Protein AF-F9XQ62-F1 (afdb_monomer_lite)

Secondary structure (DSSP, 8-state):
-PPPPP-HHHHHHHHT--S-PPPPPPPTT-------S--SPPPHHHHHHHHHTTT--EEEE--STTPPBSSS--HHHHHHHGGGGG-TT--EEEEEEB---EETTEE-HHHHHHHHHHHH-TT-THHHHHHHTTGGGSHHHHHIIIIISHHHHHHHHHHHHGGGS-HHHHTSTT-EEEEEEEEETTTTEEEEEEEEEEE-TTS-EEEEEEPPPEETT-HHHHHHHHHTT---

Sequence (232 aa):
MGLEDEDVQATWACSGLTNPIPASVPSEDFVFTPEYGWKGKPSMLYTILSLFGNTITEMKFCGYQGAPCLYNTTLITEAILGPLKFFHHLKDLTLSFWLGTIFEQHKRDDEVMKYWRDSKSSSSTALVVISEHGWESSGWGKELKTKFAPGAIVKRIVEFIGPKLSKQAKSRKGGLRVRASFALGDHGDVFDVDVWIGTGSSGEDVCLRSTEPMENTDPERRREKLDDRRWF

Foldseek 3Di:
DDDDDDPVVLLVLQLPCPDQPQDPDDDPPDDDDDDDDRPSDQEPLSNCCNPQLAPDAEEADDDEVVFAALVDGDSVNSRHLLSQQRSLNHAEYEGEHEYQQADPNDRDLVVLVVLLVLVPDPPRCVVVVCVVPPCCVPPVVVVCVCCRPQVNVQVSCQVSNVVSHHLNQQADDQAHWYKYWYQTDPVRWIWIKIFHWHADPVRGIDTPDMDGTDTCPDPVNVVVCVVVVVDD

Organism: Zymoseptoria tritici (strain CBS 115943 / IPO323) (NCBI:txid336722)

pLDDT: mean 82.52, std 14.87, range [38.25, 98.62]

Structure (mmCIF, N/CA/C/O backbone):
data_AF-F9XQ62-F1
#
_entry.id   AF-F9XQ62-F1
#
loop_
_atom_site.group_PDB
_atom_site.id
_atom_site.type_symbol
_atom_site.label_atom_id
_atom_site.label_alt_id
_atom_site.label_comp_id
_atom_site.label_asym_id
_atom_site.label_entity_id
_atom_site.label_seq_id
_atom_site.pdbx_PDB_ins_code
_atom_site.Cartn_x
_atom_site.Cartn_y
_atom_site.Cartn_z
_atom_site.occupancy
_atom_site.B_iso_or_equiv
_atom_site.auth_seq_id
_atom_site.auth_comp_id
_atom_site.auth_asym_id
_atom_site.auth_atom_id
_atom_site.pdbx_PDB_model_num
ATOM 1 N N . MET A 1 1 ? -7.229 -6.827 -21.124 1.00 38.25 1 MET A N 1
ATOM 2 C CA . MET A 1 1 ? -8.263 -7.627 -20.437 1.00 38.25 1 MET A CA 1
ATOM 3 C C . MET A 1 1 ? -9.321 -6.637 -19.980 1.00 38.25 1 MET A C 1
ATOM 5 O O . MET A 1 1 ? -8.968 -5.733 -19.232 1.00 38.25 1 MET A O 1
ATOM 9 N N . GLY A 1 2 ? -10.527 -6.681 -20.550 1.00 42.75 2 GLY A N 1
ATOM 10 C CA . GLY A 1 2 ? -11.615 -5.795 -20.125 1.00 42.75 2 GLY A CA 1
ATOM 11 C C . GLY A 1 2 ? -12.122 -6.268 -18.770 1.00 42.75 2 GLY A C 1
ATOM 12 O O . GLY A 1 2 ? -12.384 -7.458 -18.618 1.00 42.75 2 GLY A O 1
ATOM 13 N N . LEU A 1 3 ? -12.170 -5.375 -17.784 1.00 51.81 3 LEU A N 1
ATOM 14 C CA . LEU A 1 3 ? -12.919 -5.635 -16.557 1.00 51.81 3 LEU A CA 1
ATOM 15 C C . LEU A 1 3 ? -14.400 -5.748 -16.943 1.00 51.81 3 LEU A C 1
ATOM 17 O O . LEU A 1 3 ? -14.837 -5.048 -17.857 1.00 51.81 3 LEU A O 1
ATOM 21 N N . GLU A 1 4 ? -15.146 -6.639 -16.292 1.00 60.12 4 GLU A N 1
ATOM 22 C CA . GLU A 1 4 ? -16.608 -6.637 -16.409 1.00 60.12 4 GLU A CA 1
ATOM 23 C C . GLU A 1 4 ? -17.144 -5.262 -15.985 1.00 60.12 4 GLU A C 1
ATOM 25 O O . GLU A 1 4 ? -16.568 -4.616 -15.103 1.00 60.12 4 GLU A O 1
ATOM 30 N N . ASP A 1 5 ? -18.217 -4.802 -16.632 1.00 65.00 5 ASP A N 1
ATOM 31 C CA . ASP A 1 5 ? -18.819 -3.510 -16.310 1.00 65.00 5 ASP A CA 1
ATOM 32 C C . ASP A 1 5 ? -19.253 -3.485 -14.836 1.00 65.00 5 ASP A C 1
ATOM 34 O O . ASP A 1 5 ? -19.939 -4.387 -14.350 1.00 65.00 5 ASP A O 1
ATOM 38 N N . GLU A 1 6 ? -18.839 -2.447 -14.106 1.00 69.38 6 GLU A N 1
ATOM 39 C CA . GLU A 1 6 ? -19.202 -2.301 -12.697 1.00 69.38 6 GLU A CA 1
ATOM 40 C C . GLU A 1 6 ? -20.700 -1.999 -12.545 1.00 69.38 6 GLU A C 1
ATOM 42 O O . GLU A 1 6 ? -21.249 -1.142 -13.242 1.00 69.38 6 GLU A O 1
ATOM 47 N N . ASP A 1 7 ? -21.357 -2.617 -11.556 1.00 73.44 7 ASP A N 1
ATOM 48 C CA . ASP A 1 7 ? -22.687 -2.184 -11.115 1.00 73.44 7 ASP A CA 1
ATOM 49 C C . ASP A 1 7 ? -22.558 -0.874 -10.320 1.00 73.44 7 ASP A C 1
ATOM 51 O O . ASP A 1 7 ? -22.431 -0.833 -9.088 1.00 73.44 7 ASP A O 1
ATOM 55 N N . VAL A 1 8 ? -22.534 0.228 -11.070 1.00 73.12 8 VAL A N 1
ATOM 56 C CA . VAL A 1 8 ? -22.367 1.582 -10.540 1.00 73.12 8 VAL A CA 1
ATOM 57 C C . VAL A 1 8 ? -23.471 1.900 -9.527 1.00 73.12 8 VAL A C 1
ATOM 59 O O . VAL A 1 8 ? -23.177 2.434 -8.460 1.00 73.12 8 VAL A O 1
ATOM 62 N N . GLN A 1 9 ? -24.725 1.528 -9.802 1.00 71.38 9 GLN A N 1
ATOM 63 C CA . GLN A 1 9 ? -25.867 1.822 -8.926 1.00 71.38 9 GLN A CA 1
ATOM 64 C C . GLN A 1 9 ? -25.747 1.110 -7.572 1.00 71.38 9 GLN A C 1
ATOM 66 O O . GLN A 1 9 ? -25.869 1.753 -6.524 1.00 71.38 9 GLN A O 1
ATOM 71 N N . ALA A 1 10 ? -25.430 -0.189 -7.579 1.00 69.56 10 ALA A N 1
ATOM 72 C CA . ALA A 1 10 ? -25.174 -0.957 -6.359 1.00 69.56 10 ALA A CA 1
ATOM 73 C C . ALA A 1 10 ? -24.007 -0.376 -5.541 1.00 69.56 10 ALA A C 1
ATOM 75 O O . ALA A 1 10 ? -24.061 -0.312 -4.307 1.00 69.56 10 ALA A O 1
ATOM 76 N N . THR A 1 11 ? -22.975 0.107 -6.233 1.00 70.94 11 THR A N 1
ATOM 77 C CA . THR A 1 11 ? -21.792 0.719 -5.619 1.00 70.94 11 THR A CA 1
ATOM 78 C C . THR A 1 11 ? -22.113 2.026 -4.908 1.00 70.94 11 THR A C 1
ATOM 80 O O . THR A 1 11 ? -21.720 2.211 -3.751 1.00 70.94 11 THR A O 1
ATOM 83 N N . TRP A 1 12 ? -22.887 2.907 -5.543 1.00 70.62 12 TRP A N 1
ATOM 84 C CA . TRP A 1 12 ? -23.330 4.154 -4.919 1.00 70.62 12 TRP A CA 1
ATOM 85 C C . TRP A 1 12 ? -24.170 3.903 -3.666 1.00 70.62 12 TRP A C 1
ATOM 87 O O . TRP A 1 12 ? -23.908 4.531 -2.638 1.00 70.62 12 TRP A O 1
ATOM 97 N N . ALA A 1 13 ? -25.098 2.943 -3.710 1.00 68.12 13 ALA A N 1
ATOM 98 C CA . ALA A 1 13 ? -25.945 2.595 -2.567 1.00 68.12 13 ALA A CA 1
ATOM 99 C C . ALA A 1 13 ? -25.137 2.172 -1.322 1.00 68.12 13 ALA A C 1
ATOM 101 O O . ALA A 1 13 ? -25.533 2.467 -0.195 1.00 68.12 13 ALA A O 1
ATOM 102 N N . CYS A 1 14 ? -23.973 1.541 -1.513 1.00 66.06 14 CYS A N 1
ATOM 103 C CA . CYS A 1 14 ? -23.097 1.108 -0.420 1.00 66.06 14 CYS A CA 1
ATOM 104 C C . CYS A 1 14 ? -22.072 2.167 0.015 1.00 66.06 14 CYS A C 1
ATOM 106 O O . CYS A 1 14 ? -21.635 2.163 1.166 1.00 66.06 14 CYS A O 1
ATOM 108 N N . SER A 1 15 ? -21.686 3.083 -0.878 1.00 59.69 15 SER A N 1
ATOM 109 C CA . SER A 1 15 ? -20.647 4.095 -0.620 1.00 59.69 15 SER A CA 1
ATOM 110 C C . SER A 1 15 ? -21.004 5.103 0.487 1.00 59.69 15 SER A C 1
ATOM 112 O O . SER A 1 15 ? -20.113 5.693 1.099 1.00 59.69 15 SER A O 1
ATOM 114 N N . GLY A 1 16 ? -22.300 5.275 0.778 1.00 57.22 16 GLY A N 1
ATOM 115 C CA . GLY A 1 16 ? -22.820 6.169 1.818 1.00 57.22 16 GLY A CA 1
ATOM 116 C C . GLY A 1 16 ? -22.953 5.546 3.213 1.00 57.22 16 GLY A C 1
ATOM 117 O O . GLY A 1 16 ? -23.366 6.240 4.145 1.00 57.22 16 GLY A O 1
ATOM 118 N N . LEU A 1 17 ? -22.614 4.263 3.386 1.00 59.59 17 LEU A N 1
ATOM 119 C CA . LEU A 1 17 ? -22.694 3.567 4.673 1.00 59.59 17 LEU A CA 1
ATOM 120 C C . LEU A 1 17 ? -21.560 4.033 5.603 1.00 59.59 17 LEU A C 1
ATOM 122 O O . LEU A 1 17 ? -20.525 3.389 5.752 1.00 59.59 17 LEU A O 1
ATOM 126 N N . THR A 1 18 ? -21.751 5.206 6.205 1.00 52.59 18 THR A N 1
ATOM 127 C CA . THR A 1 18 ? -20.760 5.898 7.047 1.00 52.59 18 THR A CA 1
ATOM 128 C C . THR A 1 18 ? -20.808 5.491 8.513 1.00 52.59 18 THR A C 1
ATOM 130 O O . THR A 1 18 ? -19.850 5.741 9.232 1.00 52.59 18 THR A O 1
ATOM 133 N N . ASN A 1 19 ? -21.878 4.831 8.954 1.00 55.69 19 ASN A N 1
ATOM 134 C CA . ASN A 1 19 ? -21.965 4.241 10.283 1.00 55.69 19 ASN A CA 1
ATOM 135 C C . ASN A 1 19 ? -22.361 2.766 10.153 1.00 55.69 19 ASN A C 1
ATOM 137 O O . ASN A 1 19 ? -23.344 2.461 9.466 1.00 55.69 19 ASN A O 1
ATOM 141 N N . PRO A 1 20 ? -21.609 1.839 10.772 1.00 58.59 20 PRO A N 1
ATOM 142 C CA . PRO A 1 20 ? -22.011 0.448 10.823 1.00 58.59 20 PRO A CA 1
ATOM 143 C C . PRO A 1 20 ? -23.311 0.332 11.621 1.00 58.59 20 PRO A C 1
ATOM 145 O O . PRO A 1 20 ? -23.345 0.633 12.813 1.00 58.59 20 PRO A O 1
ATOM 148 N N . ILE A 1 21 ? -24.387 -0.098 10.965 1.00 59.19 21 ILE A N 1
ATOM 149 C CA . ILE A 1 21 ? -25.546 -0.651 11.656 1.00 59.19 21 ILE A CA 1
ATOM 150 C C . ILE A 1 21 ? -25.066 -2.014 12.164 1.00 59.19 21 ILE A C 1
ATOM 152 O O . ILE A 1 21 ? -24.603 -2.816 11.345 1.00 59.19 21 ILE A O 1
ATOM 156 N N . PRO A 1 22 ? -25.097 -2.277 13.482 1.00 58.69 22 PRO A N 1
ATOM 157 C CA . PRO A 1 22 ? -24.729 -3.581 14.011 1.00 58.69 22 PRO A CA 1
ATOM 158 C C . PRO A 1 22 ? -25.527 -4.654 13.279 1.00 58.69 22 PRO A C 1
ATOM 160 O O . PRO A 1 22 ? -26.747 -4.524 13.147 1.00 58.69 22 PRO A O 1
ATOM 163 N N . ALA A 1 23 ? -24.854 -5.692 12.782 1.00 60.75 23 ALA A N 1
ATOM 164 C CA . ALA A 1 23 ? -25.566 -6.838 12.242 1.00 60.75 23 ALA A CA 1
ATOM 165 C C . ALA A 1 23 ? -26.518 -7.354 13.331 1.00 60.75 23 ALA A C 1
ATOM 167 O O . ALA A 1 23 ? -26.086 -7.670 14.442 1.00 60.75 23 ALA A O 1
ATOM 168 N N . SER A 1 24 ? -27.820 -7.378 13.040 1.00 63.22 24 SER A N 1
ATOM 169 C CA . SER A 1 24 ? -28.804 -7.959 13.946 1.00 63.22 24 SER A CA 1
ATOM 170 C C . SER A 1 24 ? -28.440 -9.422 14.175 1.00 63.22 24 SER A C 1
ATOM 172 O O . SER A 1 24 ? -28.196 -10.148 13.208 1.00 63.22 24 SER A O 1
ATOM 174 N N . VAL A 1 25 ? -28.396 -9.848 15.439 1.00 64.44 25 VAL A N 1
ATOM 175 C CA . VAL A 1 25 ? -28.203 -11.260 15.784 1.00 64.44 25 VAL A CA 1
ATOM 176 C C . VAL A 1 25 ? -29.289 -12.064 15.056 1.00 64.44 25 VAL A C 1
ATOM 178 O O . VAL A 1 25 ? -30.463 -11.696 15.169 1.00 64.44 25 VAL A O 1
ATOM 181 N N . PRO A 1 26 ? -28.932 -13.094 14.268 1.00 69.25 26 PRO A N 1
ATOM 182 C CA . PRO A 1 26 ? -29.927 -13.924 13.604 1.00 69.25 26 PRO A CA 1
ATOM 183 C C . PRO A 1 26 ? -30.877 -14.526 14.644 1.00 69.25 26 PRO A C 1
ATOM 185 O O . PRO A 1 26 ? -30.436 -14.912 15.727 1.00 69.25 26 PRO A O 1
ATOM 188 N N . SER A 1 27 ? -32.171 -14.600 14.333 1.00 76.25 27 SER A N 1
ATOM 189 C CA . SER A 1 27 ? -33.136 -15.312 15.177 1.00 76.25 27 SER A CA 1
ATOM 190 C C . SER A 1 27 ? -32.744 -16.785 15.323 1.00 76.25 27 SER A C 1
ATOM 192 O O . SER A 1 27 ? -32.078 -17.329 14.441 1.00 76.25 27 SER A O 1
ATOM 194 N N . GLU A 1 28 ? -33.211 -17.454 16.381 1.00 80.38 28 GLU A N 1
ATOM 195 C CA . GLU A 1 28 ? -32.979 -18.897 16.582 1.00 80.38 28 GLU A CA 1
ATOM 196 C C . GLU A 1 28 ? -33.431 -19.745 15.372 1.00 80.38 28 GLU A C 1
ATOM 198 O O . GLU A 1 28 ? -32.807 -20.757 15.068 1.00 80.38 28 GLU A O 1
ATOM 203 N N . ASP A 1 29 ? -34.417 -19.263 14.604 1.00 86.69 29 ASP A N 1
ATOM 204 C CA . ASP A 1 29 ? -34.939 -19.905 13.387 1.00 86.69 29 ASP A CA 1
ATOM 205 C C . ASP A 1 29 ? -34.211 -19.507 12.080 1.00 86.69 29 ASP A C 1
ATOM 207 O O . ASP A 1 29 ? -34.769 -19.616 10.985 1.00 86.69 29 ASP A O 1
ATOM 211 N N . PHE A 1 30 ? -32.983 -18.979 12.148 1.00 84.50 30 PHE A N 1
ATOM 212 C CA . PHE A 1 30 ? -32.265 -18.534 10.949 1.00 84.50 30 PHE A CA 1
ATOM 213 C C . PHE A 1 30 ? -31.918 -19.701 10.009 1.00 84.50 30 PHE A C 1
ATOM 215 O O . PHE A 1 30 ? -31.106 -20.569 10.330 1.00 84.50 30 PHE A O 1
ATOM 222 N N . VAL A 1 31 ? -32.466 -19.663 8.791 1.00 87.00 31 VAL A N 1
ATOM 223 C CA . VAL A 1 31 ? -32.106 -20.580 7.702 1.00 87.00 31 VAL A CA 1
ATOM 224 C C . VAL A 1 31 ? -31.201 -19.854 6.710 1.00 87.00 31 VAL A C 1
ATOM 226 O O . VAL A 1 31 ? -31.635 -18.955 5.987 1.00 87.00 31 VAL A O 1
ATOM 229 N N . PHE A 1 32 ? -29.931 -20.259 6.651 1.00 84.62 32 PHE A N 1
ATOM 230 C CA . PHE A 1 32 ? -28.997 -19.733 5.659 1.00 84.62 32 PHE A CA 1
ATOM 231 C C . PHE A 1 32 ? -29.446 -20.117 4.244 1.00 84.62 32 PHE A C 1
ATOM 233 O O . PHE A 1 32 ? -29.560 -21.297 3.918 1.00 84.62 32 PHE A O 1
ATOM 240 N N . THR A 1 33 ? -29.648 -19.112 3.391 1.00 85.31 33 THR A N 1
ATOM 241 C CA . THR A 1 33 ? -29.896 -19.299 1.958 1.00 85.31 33 THR A CA 1
ATOM 242 C C . THR A 1 33 ? -28.739 -18.669 1.184 1.00 85.31 33 THR A C 1
ATOM 244 O O . THR A 1 33 ? -28.498 -17.472 1.357 1.00 85.31 33 THR A O 1
ATOM 247 N N . PRO A 1 34 ? -27.997 -19.431 0.357 1.00 81.38 34 PRO A N 1
ATOM 248 C CA . PRO A 1 34 ? -26.905 -18.865 -0.419 1.00 81.38 34 PRO A CA 1
ATOM 249 C C . PRO A 1 34 ? -27.455 -17.870 -1.440 1.00 81.38 34 PRO A C 1
ATOM 251 O O . PRO A 1 34 ? -28.387 -18.162 -2.188 1.00 81.38 34 PRO A O 1
ATOM 254 N N . GLU A 1 35 ? -26.842 -16.695 -1.491 1.00 77.06 35 GLU A N 1
ATOM 255 C CA . GLU A 1 35 ? -27.096 -15.708 -2.528 1.00 77.06 35 GLU A CA 1
ATOM 256 C C . GLU A 1 35 ? -25.843 -15.547 -3.384 1.00 77.06 35 GLU A C 1
ATOM 258 O O . GLU A 1 35 ? -24.749 -15.324 -2.867 1.00 77.06 35 GLU A O 1
ATOM 263 N N . TYR A 1 36 ? -26.013 -15.659 -4.699 1.00 76.69 36 TYR A N 1
ATOM 264 C CA . TYR A 1 36 ? -24.945 -15.450 -5.669 1.00 76.69 36 TYR A CA 1
ATOM 265 C C . TYR A 1 36 ? -25.057 -14.060 -6.300 1.00 76.69 36 TYR A C 1
ATOM 267 O O . TYR A 1 36 ? -26.161 -13.553 -6.532 1.00 76.69 36 TYR A O 1
ATOM 275 N N . GLY A 1 37 ? -23.900 -13.474 -6.609 1.00 70.69 37 GLY A N 1
ATOM 276 C CA . GLY A 1 37 ? -23.786 -12.111 -7.121 1.00 70.69 37 GLY A CA 1
ATOM 277 C C . GLY A 1 37 ? -23.887 -11.048 -6.025 1.00 70.69 37 GLY A C 1
ATOM 278 O O . GLY A 1 37 ? -24.393 -11.285 -4.928 1.00 70.69 37 GLY A O 1
ATOM 279 N N . TRP A 1 38 ? -23.387 -9.850 -6.323 1.00 72.06 38 TRP A N 1
ATOM 280 C CA . TRP A 1 38 ? -23.466 -8.712 -5.413 1.00 72.06 38 TRP A CA 1
ATOM 281 C C . TRP A 1 38 ? -24.663 -7.832 -5.773 1.00 72.06 38 TRP A C 1
ATOM 283 O O . TRP A 1 38 ? -24.707 -7.247 -6.846 1.00 72.06 38 TRP A O 1
ATOM 293 N N . LYS A 1 39 ? -25.647 -7.744 -4.874 1.00 73.50 39 LYS A N 1
ATOM 294 C CA . LYS A 1 39 ? -26.902 -6.996 -5.083 1.00 73.50 39 LYS A CA 1
ATOM 295 C C . LYS A 1 39 ? -26.934 -5.692 -4.279 1.00 73.50 39 LYS A C 1
ATOM 297 O O . LYS A 1 39 ? -27.918 -5.414 -3.599 1.00 73.50 39 LYS A O 1
ATOM 302 N N . GLY A 1 40 ? -25.820 -4.956 -4.257 1.00 70.31 40 GLY A N 1
ATOM 303 C CA . GLY A 1 40 ? -25.706 -3.711 -3.481 1.00 70.31 40 GLY A CA 1
ATOM 304 C C . GLY A 1 40 ? -25.848 -3.907 -1.969 1.00 70.31 40 GLY A C 1
ATOM 305 O O . GLY A 1 40 ? -26.363 -3.037 -1.272 1.00 70.31 40 GLY A O 1
ATOM 306 N N . LYS A 1 41 ? -25.426 -5.070 -1.456 1.00 75.12 41 LYS A N 1
ATOM 307 C CA . LYS A 1 41 ? -25.342 -5.336 -0.013 1.00 75.12 41 LYS A CA 1
ATOM 308 C C . LYS A 1 41 ? -24.026 -4.787 0.557 1.00 75.12 41 LYS A C 1
ATOM 310 O O . LYS A 1 41 ? -23.047 -4.710 -0.186 1.00 75.12 41 LYS A O 1
ATOM 315 N N . PRO A 1 42 ? -23.954 -4.455 1.859 1.00 76.81 42 PRO A N 1
ATOM 316 C CA . PRO A 1 42 ? -22.708 -4.003 2.470 1.00 76.81 42 PRO A CA 1
ATOM 317 C C . PRO A 1 42 ? -21.549 -4.975 2.212 1.00 76.81 42 PRO A C 1
ATOM 319 O O . PRO A 1 42 ? -21.746 -6.191 2.170 1.00 76.81 42 PRO A O 1
ATOM 322 N N . SER A 1 43 ? -20.339 -4.442 2.030 1.00 80.56 43 SER A N 1
ATOM 323 C CA . SER A 1 43 ? -19.152 -5.264 1.782 1.00 80.56 43 SER A CA 1
ATOM 324 C C . SER A 1 43 ? -18.815 -6.140 2.994 1.00 80.56 43 SER A C 1
ATOM 326 O O . SER A 1 43 ? -19.157 -5.815 4.132 1.00 80.56 43 SER A O 1
ATOM 328 N N . MET A 1 44 ? -18.067 -7.226 2.779 1.00 85.50 44 MET A N 1
ATOM 329 C CA . MET A 1 44 ? -17.555 -8.062 3.876 1.00 85.50 44 MET A CA 1
ATOM 330 C C . MET A 1 44 ? -16.836 -7.222 4.944 1.00 85.50 44 MET A C 1
ATOM 332 O O . MET A 1 44 ? -16.989 -7.462 6.141 1.00 85.50 44 MET A O 1
ATOM 336 N N . LEU A 1 45 ? -16.080 -6.205 4.519 1.00 88.12 45 LEU A N 1
ATOM 337 C CA . LEU A 1 45 ? -15.358 -5.332 5.434 1.00 88.12 45 LEU A CA 1
ATOM 338 C C . LEU A 1 45 ? -16.303 -4.512 6.327 1.00 88.12 45 LEU A C 1
ATOM 340 O O . LEU A 1 45 ? -15.994 -4.293 7.496 1.00 88.12 45 LEU A O 1
ATOM 344 N N . TYR A 1 46 ? -17.468 -4.109 5.813 1.00 85.81 46 TYR A N 1
ATOM 345 C CA . TYR A 1 46 ? -18.508 -3.464 6.614 1.00 85.81 46 TYR A CA 1
ATOM 346 C C . TYR A 1 46 ? -19.054 -4.403 7.697 1.00 85.81 46 TYR A C 1
ATOM 348 O O . TYR A 1 46 ? -19.193 -4.000 8.851 1.00 85.81 46 TYR A O 1
ATOM 356 N N . THR A 1 47 ? -19.304 -5.673 7.367 1.00 84.88 47 THR A N 1
ATOM 357 C CA . THR A 1 47 ? -19.738 -6.670 8.358 1.00 84.88 47 THR A CA 1
ATOM 358 C C . THR A 1 47 ? -18.674 -6.879 9.435 1.00 84.88 47 THR A C 1
ATOM 360 O 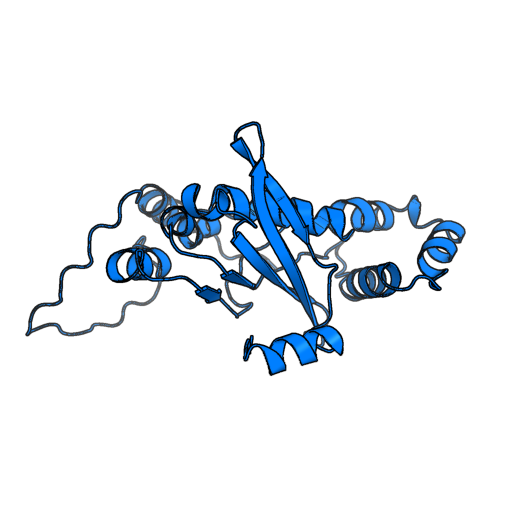O . THR A 1 47 ? -18.990 -6.818 10.624 1.00 84.88 47 THR A O 1
ATOM 363 N N . ILE A 1 48 ? -17.405 -7.040 9.041 1.00 89.00 48 ILE A N 1
ATOM 364 C CA . ILE A 1 48 ? -16.279 -7.160 9.980 1.00 89.00 48 ILE A CA 1
ATOM 365 C C . ILE A 1 48 ? -16.204 -5.930 10.891 1.00 89.00 48 ILE A C 1
ATOM 367 O O . ILE A 1 48 ? -16.044 -6.072 12.102 1.00 89.00 48 ILE A O 1
ATOM 371 N N . LEU A 1 49 ? -16.359 -4.728 10.331 1.00 87.94 49 LEU A N 1
ATOM 372 C CA . LEU A 1 49 ? -16.386 -3.487 11.099 1.00 87.94 49 LEU A CA 1
ATOM 373 C C . LEU A 1 49 ? -17.520 -3.495 12.132 1.00 87.94 49 LEU A C 1
ATOM 375 O O . LEU A 1 49 ? -17.280 -3.176 13.294 1.00 87.94 49 LEU A O 1
ATOM 379 N N . SER A 1 50 ? -18.731 -3.883 11.724 1.00 84.62 50 SER A N 1
ATOM 380 C CA . SER A 1 50 ? -19.916 -3.877 12.592 1.00 84.62 50 SER A CA 1
ATOM 381 C C . SER A 1 50 ? -19.802 -4.818 13.795 1.00 84.62 50 SER A C 1
ATOM 383 O O . SER A 1 50 ? -20.363 -4.529 14.848 1.00 84.62 50 SER A O 1
ATOM 385 N N . LEU A 1 51 ? -19.054 -5.916 13.654 1.00 86.06 51 LEU A N 1
ATOM 386 C CA . LEU A 1 51 ? -18.891 -6.931 14.695 1.00 86.06 51 LEU A C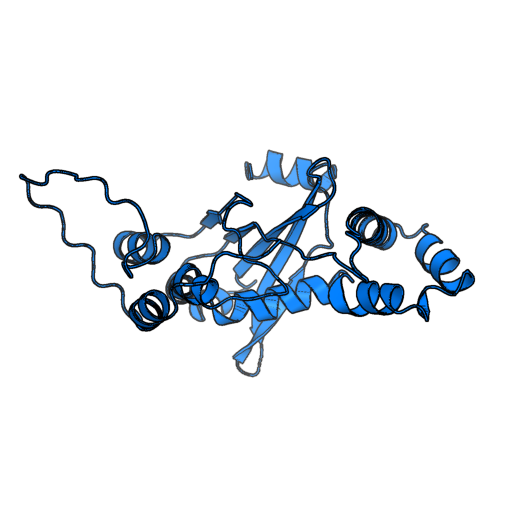A 1
ATOM 387 C C . LEU A 1 51 ? -17.618 -6.726 15.527 1.00 86.06 51 LEU A C 1
ATOM 389 O O . LEU A 1 51 ? -17.618 -6.962 16.732 1.00 86.06 51 LEU A O 1
ATOM 393 N N . PHE A 1 52 ? -16.526 -6.289 14.892 1.00 88.75 52 PHE A N 1
ATOM 394 C CA . PHE A 1 52 ? -15.177 -6.357 15.465 1.00 88.75 52 PHE A CA 1
ATOM 395 C C . PHE A 1 52 ? -14.364 -5.063 15.323 1.00 88.75 52 PHE A C 1
ATOM 397 O O . PHE A 1 52 ? -13.200 -5.029 15.736 1.00 88.75 52 PHE A O 1
ATOM 404 N N . GLY A 1 53 ? -14.946 -3.990 14.777 1.00 86.25 53 GLY A N 1
ATOM 405 C CA . GLY A 1 53 ? -14.248 -2.747 14.420 1.00 86.25 53 GLY A CA 1
ATOM 406 C C . GLY A 1 53 ? -13.385 -2.13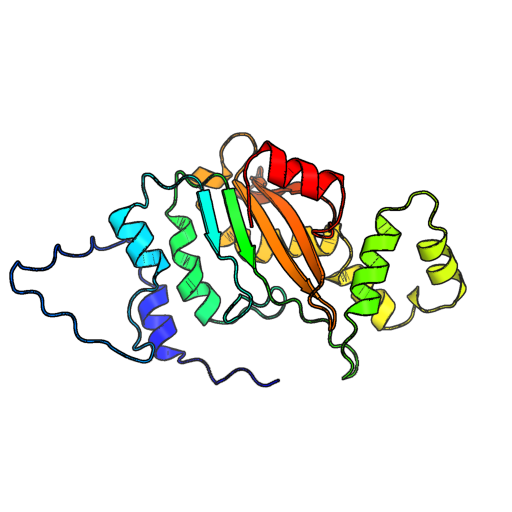5 15.526 1.00 86.25 53 GLY A C 1
ATOM 407 O O . GLY A 1 53 ? -12.302 -1.615 15.255 1.00 86.25 53 GLY A O 1
ATOM 408 N N . ASN A 1 54 ? -13.821 -2.273 16.780 1.00 86.44 54 ASN A N 1
ATOM 409 C CA . ASN A 1 54 ? -13.127 -1.733 17.954 1.00 86.44 54 ASN A CA 1
ATOM 410 C C . ASN A 1 54 ? -11.973 -2.611 18.466 1.00 86.44 54 ASN A C 1
ATOM 412 O O . ASN A 1 54 ? -11.238 -2.192 19.355 1.00 86.44 54 ASN A O 1
ATOM 416 N N . THR A 1 55 ? -11.809 -3.827 17.945 1.00 93.12 55 THR A N 1
ATOM 417 C CA . THR A 1 55 ? -10.837 -4.806 18.469 1.00 93.12 55 THR A CA 1
ATOM 418 C C . THR A 1 55 ? -9.737 -5.156 17.478 1.00 93.12 55 THR A C 1
ATOM 420 O O . THR A 1 55 ? -8.640 -5.531 17.886 1.00 93.12 55 THR A O 1
ATOM 423 N N . ILE A 1 56 ? -9.996 -5.009 16.177 1.00 95.56 56 ILE A N 1
ATOM 424 C CA . ILE A 1 56 ? -9.054 -5.433 15.144 1.00 95.56 56 ILE A CA 1
ATOM 425 C C . ILE A 1 56 ? -7.822 -4.526 15.121 1.00 95.56 56 ILE A C 1
ATOM 427 O O . ILE A 1 56 ? -7.911 -3.317 14.896 1.00 95.56 56 ILE A O 1
ATOM 431 N N . THR A 1 57 ? -6.656 -5.146 15.302 1.00 96.19 57 THR A N 1
ATOM 432 C CA . THR A 1 57 ? -5.345 -4.492 15.210 1.00 96.19 57 THR A CA 1
ATOM 433 C C . THR A 1 57 ? -4.549 -4.894 13.976 1.00 96.19 57 THR A C 1
ATOM 435 O O . THR A 1 57 ? -3.648 -4.160 13.586 1.00 96.19 57 THR A O 1
ATOM 438 N N . GLU A 1 58 ? -4.866 -6.020 13.346 1.00 95.50 58 GLU A N 1
ATOM 439 C CA . GLU A 1 58 ? -4.202 -6.496 12.134 1.00 95.50 58 GLU A CA 1
ATOM 440 C C . GLU A 1 58 ? -5.237 -7.070 11.169 1.00 95.50 58 GLU A C 1
ATOM 442 O O . GLU A 1 58 ? -6.171 -7.755 11.587 1.00 95.50 58 GLU A O 1
ATOM 447 N N . MET A 1 59 ? -5.075 -6.781 9.880 1.00 94.50 59 MET A N 1
ATOM 448 C CA . MET A 1 59 ? -5.938 -7.302 8.828 1.00 94.50 59 MET A CA 1
ATOM 449 C C . MET A 1 59 ? -5.121 -7.613 7.579 1.00 94.50 59 MET A C 1
ATOM 451 O O . MET A 1 59 ? -4.287 -6.812 7.156 1.00 94.50 59 MET A O 1
ATOM 455 N N . LYS A 1 60 ? -5.377 -8.769 6.967 1.00 93.12 60 LYS A N 1
ATOM 456 C CA . LYS A 1 60 ? -4.682 -9.210 5.759 1.00 93.12 60 LYS A CA 1
ATOM 457 C C . LYS A 1 60 ? -5.683 -9.703 4.719 1.00 93.12 60 LYS A C 1
ATOM 459 O O . LYS A 1 60 ? -6.402 -10.665 4.972 1.00 93.12 60 LYS A O 1
ATOM 464 N N . PHE A 1 61 ? -5.698 -9.069 3.552 1.00 91.06 61 PHE A N 1
ATOM 465 C CA . PHE A 1 61 ? -6.379 -9.570 2.362 1.00 91.06 61 PHE A CA 1
ATOM 466 C C . PHE A 1 61 ? -5.326 -9.983 1.343 1.00 91.06 61 PHE A C 1
ATOM 468 O O . PHE A 1 61 ? -4.732 -9.151 0.655 1.00 91.06 61 PHE A O 1
ATOM 475 N N . CYS A 1 62 ? -5.076 -11.288 1.307 1.00 83.94 62 CYS A N 1
ATOM 476 C CA . CYS A 1 62 ? -4.025 -11.903 0.515 1.00 83.94 62 CYS A CA 1
ATOM 477 C C . CYS A 1 62 ? -4.680 -12.747 -0.576 1.00 83.94 62 CYS A C 1
ATOM 479 O O . CYS A 1 62 ? -5.230 -13.812 -0.306 1.00 83.94 62 CYS A O 1
ATOM 481 N N . GLY A 1 63 ? -4.667 -12.233 -1.798 1.00 84.94 63 GLY A N 1
ATOM 482 C CA . GLY A 1 63 ? -5.322 -12.847 -2.944 1.00 84.94 63 GLY A CA 1
ATOM 483 C C . GLY A 1 63 ? -5.429 -11.848 -4.083 1.00 84.94 63 GLY A C 1
ATOM 484 O O . GLY A 1 63 ? -5.892 -10.730 -3.888 1.00 84.94 63 GLY A O 1
ATOM 485 N N . TYR A 1 64 ? -4.978 -12.243 -5.271 1.00 81.75 64 TYR A N 1
ATOM 486 C CA . TYR A 1 64 ? -4.954 -11.353 -6.433 1.00 81.75 64 TYR A CA 1
ATOM 487 C C . TYR A 1 64 ? -6.295 -11.319 -7.171 1.00 81.75 64 TYR A C 1
ATOM 489 O O . TYR A 1 64 ? -6.635 -10.325 -7.804 1.00 81.75 64 TYR A O 1
ATOM 497 N N . GLN A 1 65 ? -7.114 -12.363 -7.064 1.00 82.06 65 GLN A N 1
ATOM 498 C CA . GLN A 1 65 ? -8.438 -12.349 -7.676 1.00 82.06 65 GLN A CA 1
ATOM 499 C C . GLN A 1 65 ? -9.340 -11.328 -6.969 1.00 82.06 65 GLN A C 1
ATOM 501 O O . GLN A 1 65 ? -9.565 -11.417 -5.766 1.00 82.06 65 GLN A O 1
ATOM 506 N N . GLY A 1 66 ? -9.832 -10.340 -7.722 1.00 78.44 66 GLY A N 1
ATOM 507 C CA . GLY A 1 66 ? -10.610 -9.225 -7.170 1.00 78.44 66 GLY A CA 1
ATOM 508 C C . GLY A 1 66 ? -9.784 -8.192 -6.391 1.00 78.44 66 GLY A C 1
ATOM 509 O O . GLY A 1 66 ? -10.365 -7.323 -5.744 1.00 78.44 66 GLY A O 1
ATOM 510 N N . ALA A 1 67 ? -8.447 -8.266 -6.440 1.00 88.19 67 ALA A N 1
ATOM 511 C CA . ALA A 1 67 ? -7.586 -7.273 -5.810 1.00 88.19 67 ALA A CA 1
ATOM 512 C C . ALA A 1 67 ? -7.742 -5.885 -6.462 1.00 88.19 67 ALA A C 1
ATOM 514 O O . ALA A 1 67 ? -7.946 -5.782 -7.675 1.00 88.19 67 ALA A O 1
ATOM 515 N N . PRO A 1 68 ? -7.590 -4.797 -5.692 1.00 90.25 68 PRO A N 1
ATOM 516 C CA . PRO A 1 68 ? -7.565 -3.451 -6.246 1.00 90.25 68 PRO A CA 1
ATOM 517 C C . PRO A 1 68 ? -6.420 -3.253 -7.250 1.00 90.25 68 PRO A C 1
ATOM 519 O O . PRO A 1 68 ? -5.293 -3.703 -7.036 1.00 90.25 68 PRO A O 1
ATOM 522 N N . CYS A 1 69 ? -6.684 -2.504 -8.320 1.00 90.25 69 CYS A N 1
ATOM 523 C CA . CYS A 1 69 ? -5.657 -2.061 -9.263 1.00 90.25 69 CYS A CA 1
ATOM 524 C C . CYS A 1 69 ? -5.026 -0.748 -8.778 1.00 90.25 69 CYS A C 1
ATOM 526 O O . CYS A 1 69 ? -5.702 0.279 -8.709 1.00 90.25 69 CYS A O 1
ATOM 528 N N . LEU A 1 70 ? -3.720 -0.741 -8.488 1.00 92.00 70 LEU A N 1
ATOM 529 C CA . LEU A 1 70 ? -3.058 0.420 -7.871 1.00 92.00 70 LEU A CA 1
ATOM 530 C C . LEU A 1 70 ? -3.138 1.694 -8.743 1.00 92.00 70 LEU A C 1
ATOM 532 O O . LEU A 1 70 ? -3.370 2.792 -8.232 1.00 92.00 70 LEU A O 1
ATOM 536 N N . TYR A 1 71 ? -2.965 1.569 -10.062 1.00 88.94 71 TYR A N 1
ATOM 537 C CA . TYR A 1 71 ? -3.011 2.704 -11.002 1.00 88.94 71 TYR A CA 1
ATOM 538 C C . TYR A 1 71 ? -4.372 2.933 -11.660 1.00 88.94 71 TYR A C 1
ATOM 540 O O . TYR A 1 71 ? -4.554 3.967 -12.293 1.00 88.94 71 TYR A O 1
ATOM 548 N N . ASN A 1 72 ? -5.313 2.001 -11.513 1.00 83.88 72 ASN A N 1
ATOM 549 C CA . ASN A 1 72 ? -6.630 2.087 -12.136 1.00 83.88 72 ASN A CA 1
ATOM 550 C C . ASN A 1 72 ? -7.711 1.844 -11.081 1.00 83.88 72 ASN A C 1
ATOM 552 O O . ASN A 1 72 ? -8.283 0.761 -10.993 1.00 83.88 72 ASN A O 1
ATOM 556 N N . THR A 1 73 ? -7.911 2.834 -10.214 1.00 79.75 73 THR A N 1
ATOM 557 C CA . THR A 1 73 ? -8.921 2.762 -9.157 1.00 79.75 73 THR A CA 1
ATOM 558 C C . THR A 1 73 ? -10.308 2.771 -9.782 1.00 79.75 73 THR A C 1
ATOM 560 O O . THR A 1 73 ? -10.622 3.652 -10.578 1.00 79.75 73 THR A O 1
ATOM 563 N N . THR A 1 74 ? -11.142 1.818 -9.388 1.00 81.38 74 THR A N 1
ATOM 564 C CA . THR A 1 74 ? -12.526 1.714 -9.848 1.00 81.38 74 THR A CA 1
ATOM 565 C C . THR A 1 74 ? -13.502 2.042 -8.713 1.00 81.38 74 THR A C 1
ATOM 567 O O . THR A 1 74 ? -13.090 2.127 -7.549 1.00 81.38 74 THR A O 1
ATOM 570 N N . LEU A 1 75 ? -14.791 2.247 -9.005 1.00 78.56 75 LEU A N 1
ATOM 571 C CA . LEU A 1 75 ? -15.751 2.657 -7.973 1.00 78.56 75 LEU A CA 1
ATOM 572 C C . LEU A 1 75 ? -15.956 1.554 -6.930 1.00 78.56 75 LEU A C 1
ATOM 574 O O . LEU A 1 75 ? -16.088 1.856 -5.739 1.00 78.56 75 LEU A O 1
ATOM 578 N N . ILE A 1 76 ? -15.908 0.280 -7.336 1.00 80.06 76 ILE A N 1
ATOM 579 C CA . ILE A 1 76 ? -16.086 -0.842 -6.403 1.00 80.06 76 ILE A CA 1
ATOM 580 C C . ILE A 1 76 ? -14.992 -0.873 -5.326 1.00 80.06 76 ILE A C 1
ATOM 582 O O . ILE A 1 76 ? -15.241 -1.267 -4.186 1.00 80.06 76 ILE A O 1
ATOM 586 N N . THR A 1 77 ? -13.792 -0.379 -5.648 1.00 84.25 77 THR A N 1
ATOM 587 C CA . THR A 1 77 ? -12.679 -0.275 -4.698 1.00 84.25 77 THR A CA 1
ATOM 588 C C . THR A 1 77 ? -13.045 0.624 -3.516 1.00 84.25 77 THR A C 1
ATOM 590 O O . THR A 1 77 ? -12.721 0.301 -2.370 1.00 84.25 77 THR A O 1
ATOM 593 N N . GLU A 1 78 ? -13.733 1.742 -3.768 1.00 81.00 78 GLU A N 1
ATOM 594 C CA . GLU A 1 78 ? -14.172 2.653 -2.707 1.00 81.00 78 GLU A CA 1
ATOM 595 C C . GLU A 1 78 ? -15.238 2.005 -1.818 1.00 81.00 78 GLU A C 1
ATOM 597 O O . GLU A 1 78 ? -15.175 2.139 -0.597 1.00 81.00 78 GLU A O 1
ATOM 602 N N . ALA A 1 79 ? -16.170 1.239 -2.393 1.00 79.81 79 ALA A N 1
ATOM 603 C CA . ALA A 1 79 ? -17.187 0.525 -1.618 1.00 79.81 79 ALA A CA 1
ATOM 604 C C . ALA A 1 79 ? -16.597 -0.615 -0.765 1.00 79.81 79 ALA A C 1
ATOM 606 O O . ALA A 1 79 ? -17.020 -0.833 0.374 1.00 79.81 79 ALA A O 1
ATOM 607 N N . ILE A 1 80 ? -15.599 -1.336 -1.286 1.00 85.31 80 ILE A N 1
ATOM 608 C CA . ILE A 1 80 ? -14.964 -2.453 -0.573 1.00 85.31 80 ILE A CA 1
ATOM 609 C C . ILE A 1 80 ? -14.063 -1.944 0.555 1.00 85.31 80 ILE A C 1
ATOM 611 O O . ILE A 1 80 ? -14.142 -2.453 1.673 1.00 85.31 80 ILE A O 1
ATOM 615 N N . LEU A 1 81 ? -13.219 -0.947 0.281 1.00 90.62 81 LEU A N 1
ATOM 616 C CA . LEU A 1 81 ? -12.187 -0.490 1.215 1.00 90.62 81 LEU A CA 1
ATOM 617 C C . LEU A 1 81 ? -12.605 0.722 2.059 1.00 90.62 81 LEU A C 1
ATOM 619 O O . LEU A 1 81 ? -11.943 1.023 3.050 1.00 90.62 81 LEU A O 1
ATOM 623 N N . GLY A 1 82 ? -13.695 1.410 1.715 1.00 88.06 82 GLY A N 1
ATOM 624 C CA . GLY A 1 82 ? -14.214 2.564 2.456 1.00 88.06 82 GLY A CA 1
ATOM 625 C C . GLY A 1 82 ? -14.375 2.345 3.970 1.00 88.06 82 GLY A C 1
ATOM 626 O O . GLY A 1 82 ? -13.980 3.232 4.737 1.00 88.06 82 GLY A O 1
ATOM 627 N N . PRO A 1 83 ? -14.857 1.174 4.439 1.00 90.50 83 PRO A N 1
ATOM 628 C CA . PRO A 1 83 ? -14.978 0.894 5.869 1.00 90.50 83 PRO A CA 1
ATOM 629 C C . PRO A 1 83 ? -13.655 0.921 6.659 1.00 90.50 83 PRO A C 1
ATOM 631 O O . PRO A 1 83 ? -13.694 1.069 7.881 1.00 90.50 83 PRO A O 1
ATOM 634 N N . LEU A 1 84 ? -12.481 0.859 6.004 1.00 93.50 84 LEU A N 1
ATOM 635 C CA . LEU A 1 84 ? -11.165 0.988 6.658 1.00 93.50 84 LEU A CA 1
ATOM 636 C C . LEU A 1 84 ? -11.031 2.276 7.502 1.00 93.50 84 LEU A C 1
ATOM 638 O O . LEU A 1 84 ? -10.260 2.311 8.467 1.00 93.50 84 LEU A O 1
ATOM 642 N N . LYS A 1 85 ? -11.825 3.315 7.202 1.00 92.81 85 LYS A N 1
ATOM 643 C CA . LYS A 1 85 ? -11.838 4.603 7.919 1.00 92.81 85 LYS A CA 1
ATOM 644 C C . LYS A 1 85 ? -12.242 4.472 9.389 1.00 92.81 85 LYS A C 1
ATOM 646 O O . LYS A 1 85 ? -11.897 5.334 10.203 1.00 92.81 85 LYS A O 1
ATOM 651 N N . PHE A 1 86 ? -12.933 3.394 9.738 1.00 92.12 86 PHE A N 1
ATOM 652 C CA . PHE A 1 86 ? -13.534 3.199 11.056 1.00 92.12 86 PHE A CA 1
ATOM 653 C C . PHE A 1 86 ? -12.803 2.158 11.913 1.00 92.12 86 PHE A C 1
ATOM 655 O O . PHE A 1 86 ? -13.118 1.998 13.087 1.00 92.12 86 PHE A O 1
ATOM 662 N N . PHE A 1 87 ? -11.773 1.491 11.384 1.00 94.44 87 PHE A N 1
ATOM 663 C CA . PHE A 1 87 ? -10.931 0.596 12.183 1.00 94.44 87 PHE A CA 1
ATOM 664 C C . PHE A 1 87 ? -9.883 1.391 12.966 1.00 94.44 87 PHE A C 1
ATOM 666 O O . PHE A 1 87 ? -8.699 1.449 12.624 1.00 94.44 87 PHE A O 1
ATOM 673 N N . HIS A 1 88 ? -10.329 2.028 14.044 1.00 95.19 88 HIS A N 1
ATOM 674 C CA . HIS A 1 88 ? -9.521 2.938 14.857 1.00 95.19 88 HIS A CA 1
ATOM 675 C C . HIS A 1 88 ? -8.311 2.273 15.529 1.00 95.19 88 HIS A C 1
ATOM 677 O O . HIS A 1 88 ? -7.319 2.949 15.823 1.00 95.19 88 HIS A O 1
ATOM 683 N N . HIS A 1 89 ? -8.352 0.951 15.720 1.00 96.25 89 HIS A N 1
ATOM 684 C CA . HIS A 1 89 ? -7.305 0.159 16.372 1.00 96.25 89 HIS A CA 1
ATOM 685 C C . HIS A 1 89 ? -6.356 -0.557 15.396 1.00 96.25 89 HIS A C 1
ATOM 687 O O . HIS A 1 89 ? -5.329 -1.074 15.837 1.00 96.25 89 HIS A O 1
ATOM 693 N N . LEU A 1 90 ? -6.611 -0.496 14.080 1.00 97.19 90 LEU A N 1
ATOM 694 C CA . LEU A 1 90 ? -5.804 -1.166 13.054 1.00 97.19 90 LEU A CA 1
ATOM 695 C C . LEU A 1 90 ? -4.371 -0.612 13.003 1.00 97.19 90 LEU A C 1
ATOM 697 O O . LEU A 1 90 ? -4.164 0.592 12.866 1.00 97.19 90 LEU A O 1
ATOM 701 N N . LYS A 1 91 ? -3.368 -1.466 13.162 1.00 96.69 91 LYS A N 1
ATOM 702 C CA . LYS A 1 91 ? -1.932 -1.137 13.157 1.00 96.69 91 LYS A CA 1
ATOM 703 C C . LYS A 1 91 ? -1.245 -1.643 11.898 1.00 96.69 91 LYS A C 1
ATOM 705 O O . LYS A 1 91 ? -0.394 -0.936 11.366 1.00 96.69 91 LYS A O 1
ATOM 710 N N . ASP A 1 92 ? -1.666 -2.806 11.417 1.00 96.25 92 ASP A N 1
ATOM 711 C CA . ASP A 1 92 ? -1.060 -3.496 10.288 1.00 96.25 92 ASP A CA 1
ATOM 712 C C . ASP A 1 92 ? -2.157 -3.905 9.294 1.00 96.25 92 ASP A C 1
ATOM 714 O O . ASP A 1 92 ? -3.115 -4.592 9.646 1.00 96.25 92 ASP A O 1
ATOM 718 N N . LEU A 1 93 ? -2.021 -3.465 8.046 1.00 96.94 93 LEU A N 1
ATOM 719 C CA . LEU A 1 93 ? -2.902 -3.811 6.937 1.00 96.94 93 LEU A CA 1
ATOM 720 C C . LEU A 1 93 ? -2.069 -4.427 5.815 1.00 96.94 93 LEU A C 1
ATOM 722 O O . LEU A 1 93 ? -1.160 -3.778 5.311 1.00 96.94 93 LEU A O 1
ATOM 726 N N . THR A 1 94 ? -2.386 -5.645 5.390 1.00 95.31 94 THR A N 1
ATOM 727 C CA . THR A 1 94 ? -1.792 -6.259 4.192 1.00 95.31 94 THR A CA 1
ATOM 728 C C . THR A 1 94 ? -2.835 -6.352 3.091 1.00 95.31 94 THR A C 1
ATOM 730 O O . THR A 1 94 ? -3.930 -6.860 3.331 1.00 95.31 94 THR A O 1
ATOM 733 N N . LEU A 1 95 ? -2.498 -5.872 1.896 1.00 95.00 95 LEU A N 1
ATOM 734 C CA . LEU A 1 95 ? -3.352 -5.912 0.713 1.00 95.00 95 LEU A CA 1
ATOM 735 C C . LEU A 1 95 ? -2.558 -6.407 -0.494 1.00 95.00 95 LEU A C 1
ATOM 737 O O . LEU A 1 95 ? -1.480 -5.890 -0.789 1.00 95.00 95 LEU A O 1
ATOM 741 N N . SER A 1 96 ? -3.125 -7.363 -1.222 1.00 94.00 96 SER A N 1
ATOM 742 C CA . SER A 1 96 ? -2.711 -7.659 -2.592 1.00 94.00 96 SER A CA 1
ATOM 743 C C . SER A 1 96 ? -3.215 -6.577 -3.550 1.00 94.00 96 SER A C 1
ATOM 745 O O . SER A 1 96 ? -4.327 -6.071 -3.397 1.00 94.00 96 SER A O 1
ATOM 747 N N . PHE A 1 97 ? -2.411 -6.245 -4.555 1.00 92.31 97 PHE A N 1
ATOM 748 C CA . PHE A 1 97 ? -2.736 -5.287 -5.604 1.00 92.31 97 PHE A CA 1
ATOM 749 C C . PHE A 1 97 ? -2.404 -5.862 -6.977 1.00 92.31 97 PHE A C 1
ATOM 751 O O . PHE A 1 97 ? -1.365 -6.499 -7.166 1.00 92.31 97 PHE A O 1
ATOM 758 N N . TRP A 1 98 ? -3.244 -5.542 -7.958 1.00 90.12 98 TRP A N 1
ATOM 759 C CA . TRP A 1 98 ? -2.840 -5.608 -9.356 1.00 90.12 98 TRP A CA 1
ATOM 760 C C . TRP A 1 98 ? -1.997 -4.390 -9.711 1.00 90.12 98 TRP A C 1
ATOM 762 O O . TRP A 1 98 ? -2.371 -3.241 -9.438 1.00 90.12 98 TRP A O 1
ATOM 772 N N . LEU A 1 99 ? -0.875 -4.650 -10.375 1.00 90.12 99 LEU A N 1
ATOM 773 C CA . LEU A 1 99 ? 0.012 -3.630 -10.903 1.00 90.12 99 LEU A CA 1
ATOM 774 C C . LEU A 1 99 ? 0.001 -3.704 -12.431 1.00 90.12 99 LEU A C 1
ATOM 776 O O . LEU A 1 99 ? 0.485 -4.662 -13.020 1.00 90.12 99 LEU A O 1
ATOM 780 N N . GLY A 1 100 ? -0.593 -2.706 -13.083 1.00 87.75 100 GLY A N 1
ATOM 781 C CA . GLY A 1 100 ? -0.630 -2.646 -14.543 1.00 87.75 100 GLY A CA 1
ATOM 782 C C . GLY A 1 100 ? 0.728 -2.240 -15.109 1.00 87.75 100 GLY A C 1
ATOM 783 O O . GLY A 1 100 ? 1.151 -1.108 -14.901 1.00 87.75 100 GLY A O 1
ATOM 784 N N . THR A 1 101 ? 1.372 -3.141 -15.846 1.00 90.75 101 THR A N 1
ATOM 785 C CA . THR A 1 101 ? 2.696 -2.957 -16.479 1.00 90.75 101 THR A CA 1
ATOM 786 C C . THR A 1 101 ? 2.619 -2.857 -18.004 1.00 90.75 101 THR A C 1
ATOM 788 O O . THR A 1 101 ? 3.637 -2.909 -18.689 1.00 90.75 101 THR A O 1
ATOM 791 N N . ILE A 1 102 ? 1.410 -2.762 -18.566 1.00 89.94 102 ILE A N 1
ATOM 792 C CA . ILE A 1 102 ? 1.223 -2.713 -20.016 1.00 89.94 102 ILE A CA 1
ATOM 793 C C . ILE A 1 102 ? 1.715 -1.365 -20.545 1.00 89.94 102 ILE A C 1
ATOM 795 O O . ILE A 1 102 ? 1.193 -0.317 -20.164 1.00 89.94 102 ILE A O 1
ATOM 799 N N . PHE A 1 103 ? 2.663 -1.405 -21.477 1.00 89.00 103 PHE A N 1
ATOM 800 C CA . PHE A 1 103 ? 3.153 -0.246 -22.214 1.00 89.00 103 PHE A CA 1
ATOM 801 C C . PHE A 1 103 ? 3.219 -0.584 -23.702 1.00 89.00 103 PHE A C 1
ATOM 803 O O . PHE A 1 103 ? 3.736 -1.633 -24.082 1.00 89.00 103 PHE A O 1
ATOM 810 N N . GLU A 1 104 ? 2.647 0.283 -24.543 1.00 89.94 104 GLU A N 1
ATOM 811 C CA . GLU A 1 104 ? 2.557 0.071 -25.998 1.00 89.94 104 GLU A CA 1
ATOM 812 C C . GLU A 1 104 ? 2.020 -1.326 -26.369 1.00 89.94 104 GLU A C 1
ATOM 814 O O . GLU A 1 104 ? 2.578 -2.014 -27.215 1.00 89.94 104 GLU A O 1
ATOM 819 N N . GLN A 1 105 ? 0.933 -1.758 -25.716 1.00 88.69 105 GLN A N 1
ATOM 820 C CA . GLN A 1 105 ? 0.274 -3.068 -25.899 1.00 88.69 105 GLN A CA 1
ATOM 821 C C . GLN A 1 105 ? 1.074 -4.300 -25.443 1.00 88.69 105 GLN A C 1
ATOM 823 O O . GLN A 1 105 ? 0.603 -5.423 -25.609 1.00 88.69 105 GLN A O 1
ATOM 828 N N . HIS A 1 106 ? 2.236 -4.117 -24.815 1.00 88.31 106 HIS A N 1
ATOM 829 C CA . HIS A 1 106 ? 3.061 -5.217 -24.320 1.00 88.31 106 HIS A CA 1
ATOM 830 C C . HIS A 1 106 ? 3.107 -5.208 -22.794 1.00 88.31 106 HIS A C 1
ATOM 832 O O . HIS A 1 106 ? 3.256 -4.154 -22.180 1.00 88.31 106 HIS A O 1
ATOM 838 N N . LYS A 1 107 ? 2.984 -6.388 -22.180 1.00 89.44 107 LYS A N 1
ATOM 839 C CA . LYS A 1 107 ? 3.238 -6.590 -20.748 1.00 89.44 107 LYS A CA 1
ATOM 840 C C . LYS A 1 107 ? 4.739 -6.410 -20.496 1.00 89.44 107 LYS A C 1
ATOM 842 O O . LYS A 1 107 ? 5.535 -6.952 -21.258 1.00 89.44 107 LYS A O 1
ATOM 847 N N . ARG A 1 108 ? 5.106 -5.649 -19.462 1.00 91.25 108 ARG A N 1
ATOM 848 C CA . ARG A 1 108 ? 6.505 -5.298 -19.151 1.00 91.25 108 ARG A CA 1
ATOM 849 C C . ARG A 1 108 ? 6.923 -5.668 -17.725 1.00 91.25 108 ARG A C 1
ATOM 851 O O . ARG A 1 108 ? 7.651 -4.933 -17.056 1.00 91.25 108 ARG A O 1
ATOM 858 N N . ASP A 1 109 ? 6.381 -6.771 -17.212 1.00 91.00 109 ASP A N 1
ATOM 859 C CA . ASP A 1 109 ? 6.624 -7.214 -15.834 1.00 91.00 109 ASP A CA 1
ATOM 860 C C . ASP A 1 109 ? 8.114 -7.417 -15.560 1.00 91.00 109 ASP A C 1
ATOM 862 O O . ASP A 1 109 ? 8.626 -6.930 -14.554 1.00 91.00 109 ASP A O 1
ATOM 866 N N . ASP A 1 110 ? 8.812 -8.095 -16.471 1.00 89.56 110 ASP A N 1
ATOM 867 C CA . ASP A 1 110 ? 10.225 -8.433 -16.313 1.00 89.56 110 ASP A CA 1
ATOM 868 C C . ASP A 1 110 ? 11.103 -7.186 -16.232 1.00 89.56 110 ASP A C 1
ATOM 870 O O . ASP A 1 110 ? 12.022 -7.134 -15.409 1.00 89.56 110 ASP A O 1
ATOM 874 N N . GLU A 1 111 ? 10.802 -6.151 -17.023 1.00 90.12 111 GLU A N 1
ATOM 875 C CA . GLU A 1 111 ? 11.526 -4.885 -16.955 1.00 90.12 111 GLU A CA 1
ATOM 876 C C . GLU A 1 111 ? 11.264 -4.145 -15.633 1.00 90.12 111 GLU A C 1
ATOM 878 O O . GLU A 1 111 ? 12.203 -3.580 -15.069 1.00 90.12 111 GLU A O 1
ATOM 883 N N . VAL A 1 112 ? 10.037 -4.185 -15.095 1.00 91.88 112 VAL A N 1
ATOM 884 C CA . VAL A 1 112 ? 9.717 -3.610 -13.771 1.00 91.88 112 VAL A CA 1
ATOM 885 C C . VAL A 1 112 ? 10.442 -4.367 -12.656 1.00 91.88 112 VAL A C 1
ATOM 887 O O . VAL A 1 112 ? 11.098 -3.750 -11.815 1.00 91.88 112 VAL A O 1
ATOM 890 N N . MET A 1 113 ? 10.384 -5.701 -12.665 1.00 90.56 113 MET A N 1
ATOM 891 C CA . MET A 1 113 ? 11.062 -6.541 -11.673 1.00 90.56 113 MET A CA 1
ATOM 892 C C . MET A 1 113 ? 12.578 -6.348 -11.720 1.00 90.56 113 MET A C 1
ATOM 894 O O . MET A 1 113 ? 13.231 -6.221 -10.683 1.00 90.56 113 MET A O 1
ATOM 898 N N . LYS A 1 114 ? 13.157 -6.293 -12.925 1.00 88.25 114 LYS A N 1
ATOM 899 C CA . LYS A 1 114 ? 14.579 -5.992 -13.111 1.00 88.25 114 LYS A CA 1
ATOM 900 C C . LYS A 1 114 ? 14.924 -4.608 -12.566 1.00 88.25 114 LYS A C 1
ATOM 902 O O . LYS A 1 114 ? 15.902 -4.482 -11.839 1.00 88.25 114 LYS A O 1
ATOM 907 N N . TYR A 1 115 ? 14.111 -3.598 -12.861 1.00 89.00 115 TYR A N 1
ATOM 908 C CA . TYR A 1 115 ? 14.331 -2.236 -12.385 1.00 89.00 115 TYR A CA 1
ATOM 909 C C . TYR A 1 115 ? 14.348 -2.139 -10.849 1.00 89.00 115 TYR A C 1
ATOM 911 O O . TYR A 1 115 ? 15.222 -1.478 -10.290 1.00 89.00 115 TYR A O 1
ATOM 919 N N . TRP A 1 116 ? 13.456 -2.853 -10.154 1.00 91.06 116 TRP A N 1
ATOM 920 C CA . TRP A 1 116 ? 13.470 -2.939 -8.687 1.00 91.06 116 TRP A CA 1
ATOM 921 C C . TRP A 1 116 ? 14.663 -3.714 -8.124 1.00 91.06 116 TRP A C 1
ATOM 923 O O . TRP A 1 116 ? 15.234 -3.318 -7.109 1.00 91.06 116 TRP A O 1
ATOM 933 N N . ARG A 1 117 ? 15.071 -4.809 -8.772 1.00 87.19 117 ARG A N 1
ATOM 934 C CA . ARG A 1 117 ? 16.287 -5.539 -8.379 1.00 87.19 117 ARG A CA 1
ATOM 935 C C . ARG A 1 117 ? 17.532 -4.667 -8.527 1.00 87.19 117 ARG A C 1
ATOM 937 O O . ARG A 1 117 ? 18.383 -4.649 -7.640 1.00 87.19 117 ARG A O 1
ATOM 944 N N . ASP A 1 118 ? 17.611 -3.912 -9.617 1.00 85.44 118 ASP A N 1
ATOM 945 C CA . ASP A 1 118 ? 18.745 -3.041 -9.906 1.00 85.44 118 ASP A CA 1
ATOM 946 C C . ASP A 1 118 ? 18.811 -1.837 -8.960 1.00 85.44 118 ASP A C 1
ATOM 948 O O . ASP A 1 118 ? 19.914 -1.434 -8.598 1.00 85.44 118 ASP A O 1
ATOM 952 N N . SER A 1 119 ? 17.670 -1.293 -8.511 1.00 80.62 119 SER A N 1
ATOM 953 C CA . SER A 1 119 ? 17.659 -0.150 -7.585 1.00 80.62 119 SER A CA 1
ATOM 954 C C . SER A 1 119 ? 18.268 -0.466 -6.217 1.00 80.62 119 SER A C 1
ATOM 956 O O . SER A 1 119 ? 18.789 0.437 -5.571 1.00 80.62 119 SER A O 1
ATOM 958 N N . LYS A 1 120 ? 18.245 -1.738 -5.799 1.00 74.50 120 LYS A N 1
ATOM 959 C CA . LYS A 1 120 ? 18.807 -2.199 -4.519 1.00 74.50 120 LYS A CA 1
ATOM 960 C C . LYS A 1 120 ? 20.328 -2.336 -4.517 1.00 74.50 120 LYS A C 1
ATOM 962 O O . LYS A 1 120 ? 20.948 -2.346 -3.454 1.00 74.50 120 LYS A O 1
ATOM 967 N N . SER A 1 121 ? 20.943 -2.536 -5.679 1.00 66.06 121 SER A N 1
ATOM 968 C CA . SER A 1 121 ? 22.353 -2.904 -5.750 1.00 66.06 121 SER A CA 1
ATOM 969 C C . SER A 1 121 ? 23.227 -1.664 -5.927 1.00 66.06 121 SER A C 1
ATOM 971 O O . SER A 1 121 ? 23.229 -1.022 -6.974 1.00 66.06 121 SER A O 1
ATOM 973 N N . SER A 1 122 ? 24.019 -1.343 -4.901 1.00 57.53 122 SER A N 1
ATOM 974 C CA . SER A 1 122 ? 24.973 -0.224 -4.919 1.00 57.53 122 SER A CA 1
ATOM 975 C C . SER A 1 122 ? 26.123 -0.414 -5.916 1.00 57.53 122 SER A C 1
ATOM 977 O O . SER A 1 122 ? 26.765 0.560 -6.301 1.00 57.53 122 SER A O 1
ATOM 979 N N . SER A 1 123 ? 26.375 -1.653 -6.352 1.00 53.91 123 SER A N 1
ATOM 980 C CA . SER A 1 123 ? 27.318 -1.997 -7.424 1.00 53.91 123 SER A CA 1
ATOM 981 C C . SER A 1 123 ? 26.654 -2.092 -8.796 1.00 53.91 123 SER A C 1
ATOM 983 O O . SER A 1 123 ? 27.338 -2.321 -9.795 1.00 53.91 123 SER A O 1
ATOM 985 N N . SER A 1 124 ? 25.330 -1.925 -8.865 1.00 48.66 124 SER A N 1
ATOM 986 C CA . SER A 1 124 ? 24.606 -1.949 -10.121 1.00 48.66 124 SER A CA 1
ATOM 987 C C . SER A 1 124 ? 24.903 -0.680 -10.899 1.00 48.66 124 SER A C 1
ATOM 989 O O . SER A 1 124 ? 24.241 0.349 -10.777 1.00 48.66 124 SER A O 1
ATOM 991 N N . THR A 1 125 ? 25.875 -0.786 -11.797 1.00 46.16 125 THR A N 1
ATOM 992 C CA . THR A 1 125 ? 25.974 0.117 -12.938 1.00 46.16 125 THR A CA 1
ATOM 993 C C . THR A 1 125 ? 24.781 -0.057 -13.867 1.00 46.16 125 THR A C 1
ATOM 995 O O . THR A 1 125 ? 24.699 0.679 -14.834 1.00 46.16 125 THR A O 1
ATOM 998 N N . ALA A 1 126 ? 23.831 -0.970 -13.613 1.00 42.72 126 ALA A N 1
ATOM 999 C CA . ALA A 1 126 ? 22.704 -1.181 -14.502 1.00 42.72 126 ALA A CA 1
ATOM 1000 C C . ALA A 1 126 ? 21.870 0.081 -14.654 1.00 42.72 126 ALA A C 1
ATOM 1002 O O . ALA A 1 126 ? 21.537 0.329 -15.791 1.00 42.72 126 ALA A O 1
ATOM 1003 N N . LEU A 1 127 ? 21.638 0.906 -13.615 1.00 49.94 127 LEU A N 1
ATOM 1004 C CA . LEU A 1 127 ? 20.996 2.231 -13.760 1.00 49.94 127 LEU A CA 1
ATOM 1005 C C . LEU A 1 127 ? 21.824 3.207 -14.628 1.00 49.94 127 LEU A C 1
ATOM 1007 O O . LEU A 1 127 ? 21.259 4.075 -15.290 1.00 49.94 127 LEU A O 1
ATOM 1011 N N . VAL A 1 128 ? 23.146 3.020 -14.679 1.00 42.59 128 VAL A N 1
ATOM 1012 C CA . VAL A 1 128 ? 24.098 3.794 -15.495 1.00 42.59 128 VAL A CA 1
ATOM 1013 C C . VAL A 1 128 ? 24.196 3.258 -16.939 1.00 42.59 128 VAL A C 1
ATOM 1015 O O . VAL A 1 128 ? 24.190 4.041 -17.878 1.00 42.59 128 VAL A O 1
ATOM 1018 N N . VAL A 1 129 ? 24.182 1.944 -17.172 1.00 40.31 129 VAL A N 1
ATOM 1019 C CA . VAL A 1 129 ? 24.188 1.305 -18.511 1.00 40.31 129 VAL A CA 1
ATOM 1020 C C . VAL A 1 129 ? 22.860 1.526 -19.226 1.00 40.31 129 VAL A C 1
ATOM 1022 O O . VAL A 1 129 ? 22.787 1.780 -20.424 1.00 40.31 129 VAL A O 1
ATOM 1025 N N . ILE A 1 130 ? 21.796 1.503 -18.439 1.00 48.12 130 ILE A N 1
ATOM 1026 C CA . ILE A 1 130 ? 20.512 2.096 -18.743 1.00 48.12 130 ILE A CA 1
ATOM 1027 C C . ILE A 1 130 ? 20.771 3.548 -19.231 1.00 48.12 130 ILE A C 1
ATOM 1029 O O . ILE A 1 130 ? 20.493 3.850 -20.392 1.00 48.12 130 ILE A O 1
ATOM 1033 N N . SER A 1 131 ? 21.370 4.459 -18.466 1.00 48.56 131 SER A N 1
ATOM 1034 C CA . SER A 1 131 ? 21.620 5.827 -18.974 1.00 48.56 131 SER A CA 1
ATOM 1035 C C . SER A 1 131 ? 22.492 5.928 -20.255 1.00 48.56 131 SER A C 1
ATOM 1037 O O . SER A 1 131 ? 22.291 6.857 -21.036 1.00 48.56 131 SER A O 1
ATOM 1039 N N . GLU A 1 132 ? 23.371 4.960 -20.547 1.00 44.81 132 GLU A N 1
ATOM 1040 C CA . GLU A 1 132 ? 24.281 4.974 -21.713 1.00 44.81 132 GLU A CA 1
ATOM 1041 C C . GLU A 1 132 ? 23.657 4.474 -23.038 1.00 44.81 132 GLU A C 1
ATOM 1043 O O . GLU A 1 132 ? 24.131 4.838 -24.116 1.00 44.81 132 GLU A O 1
ATOM 1048 N N . HIS A 1 133 ? 22.551 3.717 -22.999 1.00 46.75 133 HIS A N 1
ATOM 1049 C CA . HIS A 1 133 ? 21.833 3.224 -24.192 1.00 46.75 133 HIS A CA 1
ATOM 1050 C C . HIS A 1 133 ? 20.476 3.911 -24.455 1.00 46.75 133 HIS A C 1
ATOM 1052 O O . HIS A 1 133 ? 19.556 3.305 -25.002 1.00 46.75 133 HIS A O 1
ATOM 1058 N N . GLY A 1 134 ? 20.319 5.188 -24.090 1.00 49.84 134 GLY A N 1
ATOM 1059 C CA . GLY A 1 134 ? 19.256 6.057 -24.627 1.00 49.84 134 GLY A CA 1
ATOM 1060 C C . GLY A 1 134 ? 17.797 5.708 -24.276 1.00 49.84 134 GLY A C 1
ATOM 1061 O O . GLY A 1 134 ? 16.889 6.378 -24.754 1.00 49.84 134 GLY A O 1
ATOM 1062 N N . TRP A 1 135 ? 17.516 4.708 -23.433 1.00 48.84 135 TRP A N 1
ATOM 1063 C CA . TRP A 1 135 ? 16.139 4.391 -23.005 1.00 48.84 135 TRP A CA 1
ATOM 1064 C C . TRP A 1 135 ? 15.611 5.387 -21.948 1.00 48.84 135 TRP A C 1
ATOM 1066 O O . TRP A 1 135 ? 14.399 5.472 -21.767 1.00 48.84 135 TRP A O 1
ATOM 1076 N N . GLU A 1 136 ? 16.455 6.186 -21.279 1.00 51.28 136 GLU A N 1
ATOM 1077 C CA . GLU A 1 136 ? 15.987 7.232 -20.345 1.00 51.28 136 GLU A CA 1
ATOM 1078 C C . GLU A 1 136 ? 15.137 8.307 -21.031 1.00 51.28 136 GLU A C 1
ATOM 1080 O O . GLU A 1 136 ? 14.256 8.893 -20.400 1.00 51.28 136 GLU A O 1
ATOM 1085 N N . SER A 1 137 ? 15.379 8.537 -22.324 1.00 51.97 137 SER A N 1
ATOM 1086 C CA . SER A 1 137 ? 14.565 9.390 -23.189 1.00 51.97 137 SER A CA 1
ATOM 1087 C C . SER A 1 137 ? 13.449 8.626 -23.913 1.00 51.97 137 SER A C 1
ATOM 1089 O O . SER A 1 137 ? 12.612 9.255 -24.562 1.00 51.97 137 SER A O 1
ATOM 1091 N N . SER A 1 138 ? 13.389 7.294 -23.787 1.00 72.94 138 SER A N 1
ATOM 1092 C CA . SER A 1 138 ? 12.269 6.500 -24.298 1.00 72.94 138 SER A CA 1
ATOM 1093 C C . SER A 1 138 ? 11.021 6.695 -23.433 1.00 72.94 138 SER A C 1
ATOM 1095 O O . SER A 1 138 ? 11.102 6.953 -22.227 1.00 72.94 138 SER A O 1
ATOM 1097 N N . GLY A 1 139 ? 9.842 6.524 -24.039 1.00 84.31 139 GLY A N 1
ATOM 1098 C CA . GLY A 1 139 ? 8.572 6.600 -23.315 1.00 84.31 139 GLY A CA 1
ATOM 1099 C C . GLY A 1 139 ? 8.501 5.618 -22.139 1.00 84.31 139 GLY A C 1
ATOM 1100 O O . GLY A 1 139 ? 8.026 5.988 -21.067 1.00 84.31 139 GLY A O 1
ATOM 1101 N N . TRP A 1 140 ? 9.063 4.413 -22.294 1.00 88.31 140 TRP A N 1
ATOM 1102 C CA . TRP A 1 140 ? 9.089 3.402 -21.236 1.00 88.31 140 TRP A CA 1
ATOM 1103 C C . TRP A 1 140 ? 10.035 3.760 -20.087 1.00 88.31 140 TRP A C 1
ATOM 1105 O O . TRP A 1 140 ? 9.694 3.561 -18.924 1.00 88.31 140 TRP A O 1
ATOM 1115 N N . GLY A 1 141 ? 11.198 4.353 -20.370 1.00 86.19 141 GLY A N 1
ATOM 1116 C CA . GLY A 1 141 ? 12.109 4.773 -19.303 1.00 86.19 141 GLY A CA 1
ATOM 1117 C C . GLY A 1 141 ? 11.527 5.878 -18.426 1.00 86.19 141 GLY A C 1
ATOM 1118 O O . GLY A 1 141 ? 11.665 5.854 -17.199 1.00 86.19 141 GLY A O 1
ATOM 1119 N N . LYS A 1 142 ? 10.776 6.798 -19.039 1.00 87.38 142 LYS A N 1
ATOM 1120 C CA . LYS A 1 142 ? 9.973 7.780 -18.305 1.00 87.38 142 LYS A CA 1
ATOM 1121 C C . LYS A 1 142 ? 8.878 7.106 -17.473 1.00 87.38 142 LYS A C 1
ATOM 1123 O O . LYS A 1 142 ? 8.680 7.487 -16.321 1.00 87.38 142 LYS A O 1
ATOM 1128 N N . GLU A 1 143 ? 8.193 6.106 -18.018 1.00 90.81 143 GLU A N 1
ATOM 1129 C CA . GLU A 1 143 ? 7.161 5.343 -17.307 1.00 90.81 143 GLU A CA 1
ATOM 1130 C C . GLU A 1 143 ? 7.736 4.607 -16.079 1.00 90.81 143 GLU A C 1
ATOM 1132 O O . GLU A 1 143 ? 7.208 4.747 -14.975 1.00 90.81 143 GLU A O 1
ATOM 1137 N N . LEU A 1 144 ? 8.880 3.926 -16.224 1.00 90.88 144 LEU A N 1
ATOM 1138 C CA . LEU A 1 144 ? 9.611 3.284 -15.123 1.00 90.88 144 LEU A CA 1
ATOM 1139 C C . LEU A 1 144 ? 9.947 4.270 -14.004 1.00 90.88 144 LEU A C 1
ATOM 1141 O O . LEU A 1 144 ? 9.609 4.026 -12.845 1.00 90.88 144 LEU A O 1
ATOM 1145 N N . LYS A 1 145 ? 10.526 5.425 -14.340 1.00 90.12 145 LYS A N 1
ATOM 1146 C CA . LYS A 1 145 ? 10.879 6.450 -13.345 1.00 90.12 145 LYS A CA 1
ATOM 1147 C C . LYS A 1 145 ? 9.657 7.071 -12.664 1.00 90.12 145 LYS A C 1
ATOM 1149 O O . LYS A 1 145 ? 9.702 7.365 -11.474 1.00 90.12 145 LYS A O 1
ATOM 1154 N N . THR A 1 146 ? 8.579 7.309 -13.406 1.00 91.06 146 THR A N 1
ATOM 1155 C CA . THR A 1 146 ? 7.422 8.067 -12.896 1.00 91.06 146 THR A CA 1
ATOM 1156 C C . THR A 1 146 ? 6.399 7.208 -12.168 1.00 91.06 146 THR A C 1
ATOM 1158 O O . THR A 1 146 ? 5.750 7.710 -11.251 1.00 91.06 146 THR A O 1
ATOM 1161 N N . LYS A 1 147 ? 6.255 5.934 -12.543 1.00 93.19 147 LYS A N 1
ATOM 1162 C CA . LYS A 1 147 ? 5.306 5.010 -11.915 1.00 93.19 147 LYS A CA 1
ATOM 1163 C C . LYS A 1 147 ? 6.001 4.016 -11.003 1.00 93.19 147 LYS A C 1
ATOM 1165 O O . LYS A 1 147 ? 5.576 3.865 -9.862 1.00 93.19 147 LYS A O 1
ATOM 1170 N N . PHE A 1 148 ? 7.062 3.378 -11.485 1.00 93.31 148 PHE A N 1
ATOM 1171 C CA . PHE A 1 148 ? 7.622 2.181 -10.863 1.00 93.31 148 PHE A CA 1
ATOM 1172 C C . PHE A 1 148 ? 8.853 2.441 -9.991 1.00 93.31 148 PHE A C 1
ATOM 1174 O O . PHE A 1 148 ? 9.254 1.546 -9.260 1.00 93.31 148 PHE A O 1
ATOM 1181 N N . ALA A 1 149 ? 9.440 3.642 -9.983 1.00 93.12 149 ALA A N 1
ATOM 1182 C CA . ALA A 1 149 ? 10.483 3.989 -9.011 1.00 93.12 149 ALA A CA 1
ATOM 1183 C C . ALA A 1 149 ? 10.025 3.668 -7.577 1.00 93.12 149 ALA A C 1
ATOM 1185 O O . ALA A 1 14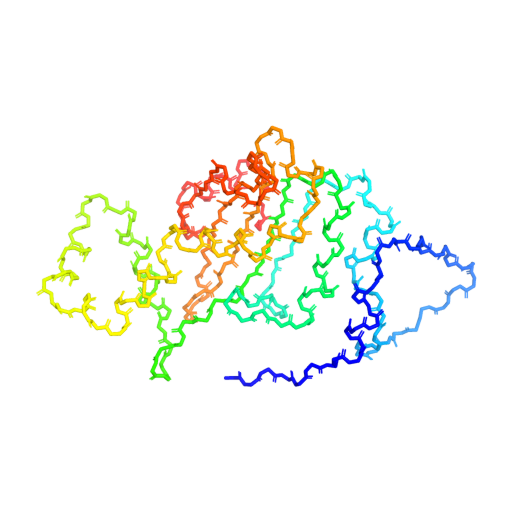9 ? 8.863 3.938 -7.259 1.00 93.12 149 ALA A O 1
ATOM 1186 N N . PRO A 1 150 ? 10.900 3.147 -6.691 1.00 91.94 150 PRO A N 1
ATOM 1187 C CA . PRO A 1 150 ? 10.519 2.803 -5.319 1.00 91.94 150 PRO A CA 1
ATOM 1188 C C . PRO A 1 150 ? 9.739 3.924 -4.615 1.00 91.94 150 PRO A C 1
ATOM 1190 O O . PRO A 1 150 ? 8.652 3.699 -4.086 1.00 91.94 150 PRO A O 1
ATOM 1193 N N . GLY A 1 151 ? 10.220 5.168 -4.716 1.00 93.62 151 GLY A N 1
ATOM 1194 C CA . GLY A 1 151 ? 9.522 6.335 -4.170 1.00 93.62 151 GLY A CA 1
ATOM 1195 C C . GLY A 1 151 ? 8.187 6.657 -4.858 1.00 93.62 151 GLY A C 1
ATOM 1196 O O . GLY A 1 151 ? 7.252 7.102 -4.194 1.00 93.62 151 GLY A O 1
ATOM 1197 N N . ALA A 1 152 ? 8.062 6.407 -6.165 1.00 95.25 152 ALA A N 1
ATOM 1198 C CA . ALA A 1 152 ? 6.822 6.625 -6.912 1.00 95.25 152 ALA A CA 1
ATOM 1199 C C . ALA A 1 152 ? 5.733 5.611 -6.524 1.00 95.25 152 ALA A C 1
ATOM 1201 O O . ALA A 1 152 ? 4.589 6.004 -6.291 1.00 95.25 152 ALA A O 1
ATOM 1202 N N . ILE A 1 153 ? 6.096 4.333 -6.366 1.00 95.81 153 ILE A N 1
ATOM 1203 C CA . ILE A 1 153 ? 5.196 3.284 -5.863 1.00 95.81 153 ILE A CA 1
ATOM 1204 C C . ILE A 1 153 ? 4.723 3.619 -4.451 1.00 95.81 153 ILE A C 1
ATOM 1206 O O . ILE A 1 153 ? 3.521 3.603 -4.191 1.00 95.81 153 ILE A O 1
ATOM 1210 N N . VAL A 1 154 ? 5.642 3.982 -3.551 1.00 97.44 154 VAL A N 1
ATOM 1211 C CA . VAL A 1 154 ? 5.305 4.370 -2.173 1.00 97.44 154 VAL A CA 1
ATOM 1212 C C . VAL A 1 154 ? 4.333 5.546 -2.164 1.00 97.44 154 VAL A C 1
ATOM 1214 O O . VAL A 1 154 ? 3.291 5.475 -1.512 1.00 97.44 154 VAL A O 1
ATOM 1217 N N . LYS A 1 155 ? 4.624 6.601 -2.936 1.00 97.25 155 LYS A N 1
ATOM 1218 C CA . LYS A 1 155 ? 3.729 7.755 -3.076 1.00 97.25 155 LYS A CA 1
ATOM 1219 C C . LYS A 1 155 ? 2.343 7.327 -3.559 1.00 97.25 155 LYS A C 1
ATOM 1221 O O . LYS A 1 155 ? 1.342 7.721 -2.964 1.00 97.25 155 LYS A O 1
ATOM 1226 N N . ARG A 1 156 ? 2.276 6.472 -4.583 1.00 97.00 156 ARG A N 1
ATOM 1227 C CA . ARG A 1 156 ? 1.004 5.990 -5.125 1.00 97.00 156 ARG A CA 1
ATOM 1228 C C . ARG A 1 156 ? 0.215 5.155 -4.115 1.00 97.00 156 ARG A C 1
ATOM 1230 O O . ARG A 1 156 ? -1.002 5.306 -4.042 1.00 97.00 156 ARG A O 1
ATOM 1237 N N . ILE A 1 157 ? 0.881 4.309 -3.325 1.00 97.56 157 ILE A N 1
ATOM 1238 C CA . ILE A 1 157 ? 0.244 3.550 -2.238 1.00 97.56 157 ILE A CA 1
ATOM 1239 C C . ILE A 1 157 ? -0.384 4.518 -1.232 1.00 97.56 157 ILE A C 1
ATOM 1241 O O . ILE A 1 157 ? -1.558 4.354 -0.908 1.00 97.56 157 ILE A O 1
ATOM 1245 N N . VAL A 1 158 ? 0.352 5.544 -0.784 1.00 98.00 158 VAL A N 1
ATOM 1246 C CA . VAL A 1 158 ? -0.165 6.555 0.158 1.00 98.00 158 VAL A CA 1
ATOM 1247 C C . VAL A 1 158 ? -1.398 7.256 -0.405 1.00 98.00 158 VAL A C 1
ATOM 1249 O O . VAL A 1 158 ? -2.418 7.313 0.277 1.00 98.00 158 VAL A O 1
ATOM 1252 N N . GLU A 1 159 ? -1.336 7.736 -1.647 1.00 96.31 159 GLU A N 1
ATOM 1253 C CA . GLU A 1 159 ? -2.461 8.409 -2.310 1.00 96.31 159 GLU A CA 1
ATOM 1254 C C . GLU A 1 159 ? -3.689 7.499 -2.447 1.00 96.31 159 GLU A C 1
ATOM 1256 O O . GLU A 1 159 ? -4.824 7.949 -2.299 1.00 96.31 159 GLU A O 1
ATOM 1261 N N . PHE A 1 160 ? -3.471 6.211 -2.719 1.00 95.62 160 PHE A N 1
ATOM 1262 C CA . PHE A 1 160 ? -4.545 5.248 -2.923 1.00 95.62 160 PHE A CA 1
ATOM 1263 C C . PHE A 1 160 ? -5.222 4.840 -1.609 1.00 95.62 160 PHE A C 1
ATOM 1265 O O . PHE A 1 160 ? -6.457 4.851 -1.510 1.00 95.62 160 PHE A O 1
ATOM 1272 N N . ILE A 1 161 ? -4.425 4.431 -0.614 1.00 96.38 161 ILE A N 1
ATOM 1273 C CA . ILE A 1 161 ? -4.929 3.802 0.612 1.00 96.38 161 ILE A CA 1
ATOM 1274 C C . ILE A 1 161 ? -5.097 4.799 1.753 1.00 96.38 161 ILE A C 1
ATOM 1276 O O . ILE A 1 161 ? -6.038 4.662 2.529 1.00 96.38 161 ILE A O 1
ATOM 1280 N N . GLY A 1 162 ? -4.238 5.817 1.844 1.00 96.50 162 GLY A N 1
ATOM 1281 C CA . GLY A 1 162 ? -4.229 6.804 2.923 1.00 96.50 162 GLY A CA 1
ATOM 1282 C C . GLY A 1 162 ? -5.616 7.381 3.202 1.00 96.50 162 GLY A C 1
ATOM 1283 O O . GLY A 1 162 ? -6.091 7.246 4.339 1.00 96.50 162 GLY A O 1
ATOM 1284 N N . PRO A 1 163 ? -6.337 7.892 2.183 1.00 94.62 163 PRO A N 1
ATOM 1285 C CA . PRO A 1 163 ? -7.668 8.463 2.364 1.00 94.62 163 PRO A CA 1
ATOM 1286 C C . PRO A 1 163 ? -8.705 7.477 2.906 1.00 94.62 163 PRO A C 1
ATOM 1288 O O . PRO A 1 163 ? -9.719 7.907 3.451 1.00 94.62 163 PRO A O 1
ATOM 1291 N N . LYS A 1 164 ? -8.477 6.167 2.764 1.00 93.75 164 LYS A N 1
ATOM 1292 C CA . LYS A 1 164 ? -9.364 5.093 3.234 1.00 93.75 164 LYS A CA 1
ATOM 1293 C C . LYS A 1 164 ? -9.040 4.652 4.657 1.00 93.75 164 LYS A C 1
ATOM 1295 O O . LYS A 1 164 ? -9.858 3.992 5.274 1.00 93.75 164 LYS A O 1
ATOM 1300 N N . LEU A 1 165 ? -7.885 5.012 5.207 1.00 96.00 165 LEU A N 1
ATOM 1301 C CA . LEU A 1 165 ? -7.508 4.624 6.563 1.00 96.00 165 LEU A CA 1
ATOM 1302 C C . LEU A 1 165 ? -8.121 5.545 7.617 1.00 96.00 165 LEU A C 1
ATOM 1304 O O . LEU A 1 165 ? -8.324 6.745 7.404 1.00 96.00 165 LEU A O 1
ATOM 1308 N N . SER A 1 166 ? -8.337 4.991 8.807 1.00 95.31 166 SER A N 1
ATOM 1309 C CA . SER A 1 166 ? -8.798 5.763 9.953 1.00 95.31 166 SER A CA 1
ATOM 1310 C C . SER A 1 166 ? -7.831 6.886 10.326 1.00 95.31 166 SER A C 1
ATOM 1312 O O . SER A 1 166 ? -6.635 6.652 10.508 1.00 95.31 166 SER A O 1
ATOM 1314 N N . LYS A 1 167 ? -8.358 8.105 10.515 1.00 95.25 167 LYS A N 1
ATOM 1315 C CA . LYS A 1 167 ? -7.572 9.251 11.004 1.00 95.25 167 LYS A CA 1
ATOM 1316 C C . LYS A 1 167 ? -6.901 8.923 12.339 1.00 95.25 167 LYS A C 1
ATOM 1318 O O . LYS A 1 167 ? -5.695 9.076 12.462 1.00 95.25 167 LYS A O 1
ATOM 1323 N N . GLN A 1 168 ? -7.653 8.358 13.285 1.00 95.56 168 GLN A N 1
ATOM 1324 C CA . GLN A 1 168 ? -7.124 7.960 14.592 1.00 95.56 168 GLN A CA 1
ATOM 1325 C C . GLN A 1 168 ? -5.999 6.924 14.480 1.00 95.56 168 GLN A C 1
ATOM 1327 O O . GLN A 1 168 ? -5.019 7.001 15.218 1.00 95.56 168 GLN A O 1
ATOM 1332 N N . ALA A 1 169 ? -6.118 5.968 13.555 1.00 96.38 169 ALA A N 1
ATOM 1333 C CA . ALA A 1 169 ? -5.083 4.963 13.359 1.00 96.38 169 ALA A CA 1
ATOM 1334 C C . ALA A 1 169 ? -3.786 5.561 12.794 1.00 96.38 169 ALA A C 1
ATOM 1336 O O . ALA A 1 169 ? -2.702 5.231 13.275 1.00 96.38 169 ALA A O 1
ATOM 1337 N N . LYS A 1 170 ? -3.906 6.481 11.828 1.00 96.56 170 LYS A N 1
ATOM 1338 C CA . LYS A 1 170 ? -2.774 7.195 11.216 1.00 96.56 170 LYS A CA 1
ATOM 1339 C C . LYS A 1 170 ? -2.097 8.186 12.165 1.00 96.56 170 LYS A C 1
ATOM 1341 O O . LYS A 1 170 ? -0.888 8.362 12.086 1.00 96.56 170 LYS A O 1
ATOM 1346 N N . SER A 1 171 ? -2.839 8.809 13.082 1.00 95.56 171 SER A N 1
ATOM 1347 C CA . SER A 1 171 ? -2.283 9.791 14.027 1.00 95.56 171 SER A CA 1
ATOM 1348 C C . SER A 1 171 ? -1.448 9.175 15.158 1.00 95.56 171 SER A C 1
ATOM 1350 O O . SER A 1 171 ? -0.876 9.905 15.967 1.00 95.56 171 SER A O 1
ATOM 1352 N N . ARG A 1 172 ? -1.360 7.842 15.258 1.00 94.00 172 ARG A N 1
ATOM 1353 C CA . ARG A 1 172 ? -0.514 7.187 16.265 1.00 94.00 172 ARG A CA 1
ATOM 1354 C C . ARG A 1 172 ? 0.967 7.409 15.969 1.00 94.00 172 ARG A C 1
ATOM 1356 O O . ARG A 1 172 ? 1.380 7.537 14.818 1.00 94.00 172 ARG A O 1
ATOM 1363 N N . LYS A 1 173 ? 1.797 7.349 17.014 1.00 94.00 173 LYS A N 1
ATOM 1364 C CA . LYS A 1 173 ? 3.256 7.338 16.852 1.00 94.00 173 LYS A CA 1
ATOM 1365 C C . LYS A 1 173 ? 3.665 6.160 15.960 1.00 94.00 173 LYS A C 1
ATOM 1367 O O . LYS A 1 173 ? 3.387 5.012 16.292 1.00 94.00 173 LYS A O 1
ATOM 1372 N N . GLY A 1 174 ? 4.334 6.462 14.849 1.00 94.12 174 GLY A N 1
ATOM 1373 C CA . GLY A 1 174 ? 4.750 5.471 13.852 1.00 94.12 174 GLY A CA 1
ATOM 1374 C C . GLY A 1 174 ? 3.707 5.150 12.775 1.00 94.12 174 GLY A C 1
ATOM 1375 O O . GLY A 1 174 ? 4.037 4.403 11.859 1.00 94.12 174 GLY A O 1
ATOM 1376 N N . GLY A 1 175 ? 2.504 5.730 12.839 1.00 96.81 175 GLY A N 1
ATOM 1377 C CA . GLY A 1 175 ? 1.449 5.556 11.839 1.00 96.81 175 GLY A CA 1
ATOM 1378 C C . GLY A 1 175 ? 0.846 4.147 11.789 1.00 96.81 175 GLY A C 1
ATOM 1379 O O . GLY A 1 175 ? 0.990 3.345 12.715 1.00 96.81 175 GLY A O 1
ATOM 1380 N N . LEU A 1 176 ? 0.156 3.860 10.685 1.00 97.88 176 LEU A N 1
ATOM 1381 C CA . LEU A 1 176 ? -0.369 2.541 10.329 1.00 97.88 176 LEU A CA 1
ATOM 1382 C C . LEU A 1 176 ? 0.544 1.916 9.268 1.00 97.88 176 LEU A C 1
ATOM 1384 O O . LEU A 1 176 ? 0.831 2.553 8.254 1.00 97.88 176 LEU A O 1
ATOM 1388 N N . ARG A 1 177 ? 0.982 0.671 9.470 1.00 97.88 177 ARG A N 1
ATOM 1389 C CA . ARG A 1 177 ? 1.739 -0.084 8.465 1.00 97.88 177 ARG A CA 1
ATOM 1390 C C . ARG A 1 177 ? 0.789 -0.637 7.409 1.00 97.88 177 ARG A C 1
ATOM 1392 O O . ARG A 1 177 ? -0.089 -1.432 7.732 1.00 97.88 177 ARG A O 1
ATOM 1399 N N . VAL A 1 178 ? 1.009 -0.278 6.153 1.00 97.88 178 VAL A N 1
ATOM 1400 C CA . VAL A 1 178 ? 0.390 -0.911 4.989 1.00 97.88 178 VAL A CA 1
ATOM 1401 C C . VAL A 1 178 ? 1.444 -1.720 4.250 1.00 97.88 178 VAL A C 1
ATOM 1403 O O . VAL A 1 178 ? 2.423 -1.161 3.768 1.00 97.88 178 VAL A O 1
ATOM 1406 N N . ARG A 1 179 ? 1.228 -3.026 4.131 1.00 96.00 179 ARG A N 1
ATOM 1407 C CA . ARG A 1 179 ? 1.967 -3.902 3.228 1.00 96.00 179 ARG A CA 1
ATOM 1408 C C . ARG A 1 179 ? 1.191 -4.023 1.924 1.00 96.00 179 ARG A C 1
ATOM 1410 O O . ARG A 1 179 ? 0.110 -4.611 1.903 1.00 96.00 179 ARG A O 1
ATOM 1417 N N . ALA A 1 180 ? 1.739 -3.471 0.852 1.00 96.00 180 ALA A N 1
ATOM 1418 C CA . ALA A 1 180 ? 1.240 -3.678 -0.498 1.00 96.00 180 ALA A CA 1
ATOM 1419 C C . ALA A 1 180 ? 1.996 -4.845 -1.134 1.00 96.00 180 ALA A C 1
ATOM 1421 O O . ALA A 1 180 ? 3.223 -4.814 -1.190 1.00 96.00 180 ALA A O 1
ATOM 1422 N N . SER A 1 181 ? 1.266 -5.863 -1.580 1.00 94.25 181 SER A N 1
ATOM 1423 C CA . SER A 1 181 ? 1.810 -7.063 -2.212 1.00 94.25 181 SER A CA 1
ATOM 1424 C C . SER A 1 181 ? 1.411 -7.103 -3.685 1.00 94.25 181 SER A C 1
ATOM 1426 O O . SER A 1 181 ? 0.237 -6.926 -4.013 1.00 94.25 181 SER A O 1
ATOM 1428 N N . PHE A 1 182 ? 2.373 -7.317 -4.572 1.00 92.81 182 PHE A N 1
ATOM 1429 C CA . PHE A 1 182 ? 2.210 -7.301 -6.021 1.00 92.81 182 PHE A CA 1
ATOM 1430 C C . PHE A 1 182 ? 2.658 -8.643 -6.592 1.00 92.81 182 PHE A C 1
ATOM 1432 O O . PHE A 1 182 ? 3.784 -9.060 -6.334 1.00 92.81 182 PHE A O 1
ATOM 1439 N N . ALA A 1 183 ? 1.814 -9.288 -7.396 1.00 88.69 183 ALA A N 1
ATOM 1440 C CA . ALA A 1 183 ? 2.236 -10.401 -8.239 1.00 88.69 183 ALA A CA 1
ATOM 1441 C C . ALA A 1 183 ? 2.638 -9.852 -9.604 1.00 88.69 183 ALA A C 1
ATOM 1443 O O . ALA A 1 183 ? 1.832 -9.200 -10.273 1.00 88.69 183 ALA A O 1
ATOM 1444 N N . LEU A 1 184 ? 3.876 -10.126 -9.996 1.00 86.69 184 LEU A N 1
ATOM 1445 C CA . LEU A 1 184 ? 4.445 -9.784 -11.290 1.00 86.69 184 LEU A CA 1
ATOM 1446 C C . LEU A 1 184 ? 5.066 -11.025 -11.932 1.00 86.69 184 LEU A C 1
ATOM 1448 O O . LEU A 1 184 ? 5.390 -12.007 -11.268 1.00 86.69 184 LEU A O 1
ATOM 1452 N N . GLY A 1 185 ? 5.237 -10.961 -13.244 1.00 75.31 185 GLY A N 1
ATOM 1453 C CA . GLY A 1 185 ? 5.862 -12.009 -14.030 1.00 75.31 185 GLY A CA 1
ATOM 1454 C C . GLY A 1 185 ? 4.910 -13.162 -14.324 1.00 75.31 185 GLY A C 1
ATOM 1455 O O . GLY A 1 185 ? 3.827 -13.299 -13.748 1.00 75.31 185 GLY A O 1
ATOM 1456 N N . ASP A 1 186 ? 5.324 -14.014 -15.251 1.00 67.62 186 ASP A N 1
ATOM 1457 C CA . ASP A 1 186 ? 4.533 -15.177 -15.663 1.00 67.62 186 ASP A CA 1
ATOM 1458 C C . ASP A 1 186 ? 4.667 -16.352 -14.677 1.00 67.62 186 ASP A C 1
ATOM 1460 O O . ASP A 1 186 ? 3.879 -17.296 -14.708 1.00 67.62 186 ASP A O 1
ATOM 1464 N N . HIS A 1 187 ? 5.625 -16.262 -13.750 1.00 68.12 187 HIS A N 1
ATOM 1465 C CA . HIS A 1 187 ? 5.836 -17.221 -12.665 1.00 68.12 187 HIS A CA 1
ATOM 1466 C C . HIS A 1 187 ? 5.209 -16.786 -11.331 1.00 68.12 187 HIS A C 1
ATOM 1468 O O . HIS A 1 187 ? 5.266 -17.541 -10.360 1.00 68.12 187 HIS A O 1
ATOM 1474 N N . GLY A 1 188 ? 4.569 -15.610 -11.286 1.00 70.06 188 GLY A N 1
ATOM 1475 C CA . GLY A 1 188 ? 3.896 -15.105 -10.089 1.00 70.06 188 GLY A CA 1
ATOM 1476 C C . GLY A 1 188 ? 4.861 -14.670 -8.988 1.00 70.06 188 GLY A C 1
ATOM 1477 O O . GLY A 1 188 ? 4.597 -14.919 -7.809 1.00 70.06 188 GLY A O 1
ATOM 1478 N N . ASP A 1 189 ? 5.971 -14.032 -9.361 1.00 85.25 189 ASP A N 1
ATOM 1479 C CA . ASP A 1 189 ? 6.906 -13.448 -8.407 1.00 85.25 189 ASP A CA 1
ATOM 1480 C C . ASP A 1 189 ? 6.194 -12.381 -7.575 1.00 85.25 189 ASP A C 1
ATOM 1482 O O . ASP A 1 189 ? 5.566 -11.452 -8.090 1.00 85.25 189 ASP A O 1
ATOM 1486 N N . VAL A 1 190 ? 6.276 -12.535 -6.255 1.00 88.69 190 VAL A N 1
ATOM 1487 C CA . VAL A 1 190 ? 5.613 -11.634 -5.317 1.00 88.69 190 VAL A CA 1
ATOM 1488 C C . VAL A 1 190 ? 6.610 -10.619 -4.801 1.00 88.69 190 VAL A C 1
ATOM 1490 O O . VAL A 1 190 ? 7.611 -10.987 -4.183 1.00 88.69 190 VAL A O 1
ATOM 1493 N N . PHE A 1 191 ? 6.288 -9.349 -5.001 1.00 92.06 191 PHE A N 1
ATOM 1494 C CA . PHE A 1 191 ? 7.006 -8.220 -4.442 1.00 92.06 191 PHE A CA 1
ATOM 1495 C C . PHE A 1 191 ? 6.146 -7.540 -3.402 1.00 92.06 191 PHE A C 1
ATOM 1497 O O . PHE A 1 191 ? 4.988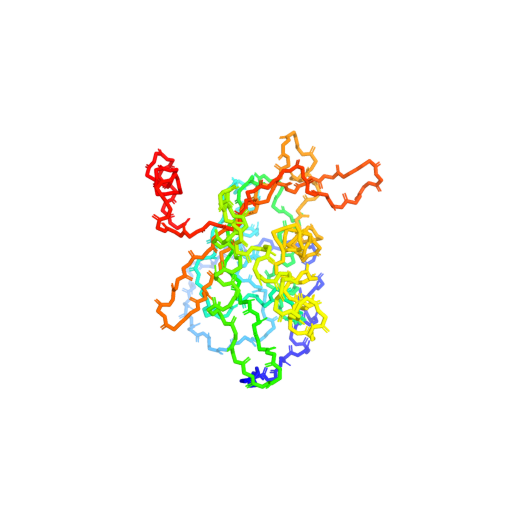 -7.219 -3.653 1.00 92.06 191 PHE A O 1
ATOM 1504 N N . ASP A 1 192 ? 6.735 -7.250 -2.256 1.00 92.81 192 ASP A N 1
ATOM 1505 C CA . ASP A 1 192 ? 6.061 -6.497 -1.224 1.00 92.81 192 ASP A CA 1
ATOM 1506 C C . ASP A 1 192 ? 6.749 -5.152 -0.976 1.00 92.81 192 ASP A C 1
ATOM 1508 O O . ASP A 1 192 ? 7.977 -5.041 -0.994 1.00 92.81 192 ASP A O 1
ATOM 1512 N N . VAL A 1 193 ? 5.942 -4.147 -0.650 1.00 94.69 193 VAL A N 1
ATOM 1513 C CA . VAL A 1 193 ? 6.382 -2.842 -0.155 1.00 94.69 193 VAL A CA 1
ATOM 1514 C C . VAL A 1 193 ? 5.645 -2.561 1.145 1.00 94.69 193 VAL A C 1
ATOM 1516 O O . VAL A 1 193 ? 4.414 -2.546 1.175 1.00 94.69 193 VAL A O 1
ATOM 1519 N N . ASP A 1 194 ? 6.380 -2.318 2.225 1.00 95.69 194 ASP A N 1
ATOM 1520 C CA . ASP A 1 194 ? 5.793 -1.825 3.466 1.00 95.69 194 ASP A CA 1
ATOM 1521 C C . ASP A 1 194 ? 5.885 -0.300 3.521 1.00 95.69 194 ASP A C 1
ATOM 1523 O O . ASP A 1 194 ? 6.955 0.276 3.329 1.00 95.69 194 ASP A O 1
ATOM 1527 N N . VAL A 1 195 ? 4.768 0.357 3.822 1.00 98.19 195 VAL A N 1
ATOM 1528 C CA . VAL A 1 195 ? 4.649 1.812 3.954 1.00 98.19 195 VAL A CA 1
ATOM 1529 C C . VAL A 1 195 ? 3.992 2.134 5.288 1.00 98.19 195 VAL A C 1
ATOM 1531 O O . VAL A 1 195 ? 2.903 1.652 5.585 1.00 98.19 195 VAL A O 1
ATOM 1534 N N . TRP A 1 196 ? 4.624 2.974 6.100 1.00 98.38 196 TRP A N 1
ATOM 1535 C CA . TRP A 1 196 ? 4.032 3.474 7.338 1.00 98.38 196 TRP A CA 1
ATOM 1536 C C . TRP A 1 196 ? 3.365 4.812 7.060 1.00 98.38 196 TRP A C 1
ATOM 1538 O O . TRP A 1 196 ? 4.042 5.818 6.848 1.00 98.38 196 TRP A O 1
ATOM 1548 N N . ILE A 1 197 ? 2.0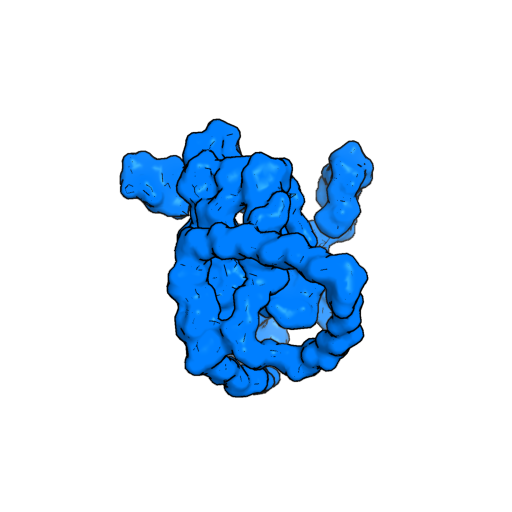37 4.808 7.041 1.00 98.62 197 ILE A N 1
ATOM 1549 C CA . ILE A 1 197 ? 1.220 5.966 6.689 1.00 98.62 197 ILE A CA 1
ATOM 1550 C C . ILE A 1 197 ? 0.794 6.685 7.963 1.00 98.62 197 ILE A C 1
ATOM 1552 O O . ILE A 1 197 ? 0.174 6.096 8.852 1.00 98.62 197 ILE A O 1
ATOM 1556 N N . GLY A 1 198 ? 1.134 7.967 8.036 1.00 98.00 198 GLY A N 1
ATOM 1557 C CA . GLY A 1 198 ? 0.783 8.858 9.132 1.00 98.00 198 GLY A CA 1
ATOM 1558 C C . GLY A 1 198 ? -0.003 10.076 8.666 1.00 98.00 198 GLY A C 1
ATOM 1559 O O . GLY A 1 198 ? -0.364 10.197 7.496 1.00 98.00 198 GLY A O 1
ATOM 1560 N N . THR A 1 199 ? -0.244 10.987 9.604 1.00 96.56 199 THR A N 1
ATOM 1561 C CA . THR A 1 199 ? -0.827 12.307 9.337 1.00 96.56 199 THR A CA 1
ATOM 1562 C C . THR A 1 199 ? 0.271 13.366 9.391 1.00 96.56 199 THR A C 1
ATOM 1564 O O . THR A 1 199 ? 0.994 13.448 10.385 1.00 96.56 199 THR A O 1
ATOM 1567 N N . GLY A 1 200 ? 0.408 14.145 8.319 1.00 92.75 200 GLY A N 1
ATOM 1568 C CA . GLY A 1 200 ? 1.335 15.266 8.212 1.00 92.75 200 GLY A CA 1
ATOM 1569 C C . GLY A 1 200 ? 0.874 16.491 9.002 1.00 92.75 200 GLY A C 1
ATOM 1570 O O . GLY A 1 200 ? -0.193 16.500 9.622 1.00 92.75 200 GLY A O 1
ATOM 1571 N N . SER A 1 201 ? 1.689 17.544 8.994 1.00 90.19 201 SER A N 1
ATOM 1572 C CA . SER A 1 201 ? 1.428 18.759 9.778 1.00 90.19 201 SER A CA 1
ATOM 1573 C C . SER A 1 201 ? 0.191 19.529 9.312 1.00 90.19 201 SER A C 1
ATOM 1575 O O . SER A 1 201 ? -0.415 20.228 10.122 1.00 90.19 201 SER A O 1
ATOM 1577 N N . SER A 1 202 ? -0.212 19.379 8.046 1.00 90.25 202 SER A N 1
ATOM 1578 C CA . SER A 1 202 ? -1.405 20.024 7.479 1.00 90.25 202 SER A CA 1
ATOM 1579 C C . SER A 1 202 ? -2.619 19.085 7.440 1.00 90.25 202 SER A C 1
ATOM 1581 O O . SER A 1 202 ? -3.646 19.420 6.850 1.00 90.25 202 SER A O 1
ATOM 1583 N N . GLY A 1 203 ? -2.536 17.916 8.088 1.00 88.75 203 GLY A N 1
ATOM 1584 C CA . GLY A 1 203 ? -3.609 16.919 8.127 1.00 88.75 203 GLY A CA 1
ATOM 1585 C C . GLY A 1 203 ? -3.666 15.985 6.912 1.00 88.75 203 GLY A C 1
ATOM 1586 O O . GLY A 1 203 ? -4.584 15.168 6.822 1.00 88.75 203 GLY A O 1
ATOM 1587 N N . GLU A 1 204 ? -2.709 16.096 5.994 1.00 94.88 204 GLU A N 1
ATOM 1588 C CA . GLU A 1 204 ? -2.553 15.251 4.815 1.00 94.88 204 GLU A CA 1
ATOM 1589 C C . GLU A 1 204 ? -1.974 13.871 5.154 1.00 94.88 204 GLU A C 1
ATOM 1591 O O . GLU A 1 204 ? -1.337 13.675 6.191 1.00 94.88 204 GLU A O 1
ATOM 1596 N N . ASP A 1 205 ? -2.185 12.898 4.270 1.00 97.81 205 ASP A N 1
ATOM 1597 C CA . ASP A 1 205 ? -1.608 11.565 4.426 1.00 97.81 205 ASP A CA 1
ATOM 1598 C C . ASP A 1 205 ? -0.167 11.542 3.922 1.00 97.81 205 ASP A C 1
ATOM 1600 O O . ASP A 1 205 ? 0.107 11.908 2.779 1.00 97.81 205 ASP A O 1
ATOM 1604 N N . VAL A 1 206 ? 0.755 11.095 4.777 1.00 97.50 206 VAL A N 1
ATOM 1605 C CA . VAL A 1 206 ? 2.195 11.102 4.489 1.00 97.50 206 VAL A CA 1
ATOM 1606 C C . VAL A 1 206 ? 2.823 9.734 4.720 1.00 97.50 206 VAL A C 1
ATOM 1608 O O . VAL A 1 206 ? 2.440 8.995 5.631 1.00 97.50 206 VAL A O 1
ATOM 1611 N N . CYS A 1 207 ? 3.836 9.407 3.919 1.00 98.00 207 CYS A N 1
ATOM 1612 C CA . CYS A 1 207 ? 4.734 8.293 4.205 1.00 98.00 207 CYS A CA 1
ATOM 1613 C C . CYS A 1 207 ? 5.730 8.717 5.292 1.00 98.00 207 CYS A C 1
ATOM 1615 O O . CYS A 1 207 ? 6.557 9.596 5.064 1.00 98.00 207 CYS A O 1
ATOM 1617 N N . LEU A 1 208 ? 5.681 8.072 6.457 1.00 97.69 208 LEU A N 1
ATOM 1618 C CA . LEU A 1 208 ? 6.644 8.284 7.541 1.00 97.69 208 LEU A CA 1
ATOM 1619 C C . LEU A 1 208 ? 7.951 7.523 7.297 1.00 97.69 208 LEU A C 1
ATOM 1621 O O . LEU A 1 208 ? 9.027 7.995 7.649 1.00 97.69 208 LEU A O 1
ATOM 1625 N N . ARG A 1 209 ? 7.839 6.320 6.729 1.00 97.06 209 ARG A N 1
ATOM 1626 C CA . ARG A 1 209 ? 8.945 5.462 6.289 1.00 97.06 209 ARG A CA 1
ATOM 1627 C C . ARG A 1 209 ? 8.406 4.361 5.381 1.00 97.06 209 ARG A C 1
ATOM 1629 O O . ARG A 1 209 ? 7.224 4.021 5.466 1.00 97.06 209 ARG A O 1
ATOM 1636 N N . SER A 1 210 ? 9.277 3.764 4.582 1.00 96.50 210 SER A N 1
ATOM 1637 C CA . SER A 1 210 ? 8.937 2.640 3.714 1.00 96.50 210 SER A CA 1
ATOM 1638 C C . SER A 1 210 ? 10.108 1.678 3.552 1.00 96.50 210 SER A C 1
ATOM 1640 O O . SER A 1 210 ? 11.250 2.028 3.851 1.00 96.50 210 SER A O 1
ATOM 1642 N N . THR A 1 211 ? 9.824 0.476 3.062 1.00 92.88 211 THR A N 1
ATOM 1643 C CA . THR A 1 211 ? 10.835 -0.398 2.459 1.00 92.88 211 THR A CA 1
ATOM 1644 C C . THR A 1 211 ? 10.912 -0.135 0.958 1.00 92.88 211 THR A C 1
ATOM 1646 O O . THR A 1 211 ? 9.998 0.442 0.366 1.00 92.88 211 THR A O 1
ATOM 1649 N N . GLU A 1 212 ? 11.987 -0.587 0.323 1.00 90.56 212 GLU A N 1
ATOM 1650 C CA . GLU A 1 212 ? 11.987 -0.770 -1.129 1.00 90.56 212 GLU A CA 1
ATOM 1651 C C . GLU A 1 212 ? 11.116 -1.982 -1.515 1.00 90.56 212 GLU A C 1
ATOM 1653 O O . GLU A 1 212 ? 10.783 -2.786 -0.637 1.00 90.56 212 GLU A O 1
ATOM 1658 N N . PRO A 1 213 ? 10.727 -2.137 -2.794 1.00 91.56 213 PRO A N 1
ATOM 1659 C CA . PRO A 1 213 ? 10.112 -3.367 -3.283 1.00 91.56 213 PRO A CA 1
ATOM 1660 C C . PRO A 1 213 ? 11.025 -4.569 -3.039 1.00 91.56 213 PRO A C 1
ATOM 1662 O O . PRO A 1 213 ? 12.171 -4.601 -3.487 1.00 91.56 213 PRO A O 1
ATOM 1665 N N . MET A 1 214 ? 10.533 -5.563 -2.301 1.00 87.75 214 MET A N 1
ATOM 1666 C CA . MET A 1 214 ? 11.301 -6.761 -1.961 1.00 87.75 214 MET A CA 1
ATOM 1667 C C . MET A 1 214 ? 10.591 -8.004 -2.457 1.00 87.75 214 MET A C 1
ATOM 1669 O O . MET A 1 214 ? 9.416 -8.204 -2.157 1.00 87.75 214 MET A O 1
ATOM 1673 N N . GLU A 1 215 ? 11.325 -8.863 -3.154 1.00 88.38 215 GLU A N 1
ATOM 1674 C CA . GLU A 1 215 ? 10.833 -10.191 -3.490 1.00 88.38 215 GLU A CA 1
ATOM 1675 C C . GLU A 1 215 ? 10.525 -10.981 -2.219 1.00 88.38 215 GLU A C 1
ATOM 1677 O O . GLU A 1 215 ? 11.245 -10.920 -1.222 1.00 88.38 215 GLU A O 1
ATOM 1682 N N . ASN A 1 216 ? 9.485 -11.804 -2.268 1.00 80.56 216 ASN A N 1
ATOM 1683 C CA . ASN A 1 216 ? 9.151 -12.728 -1.189 1.00 80.56 216 ASN A CA 1
ATOM 1684 C C . ASN A 1 216 ? 10.279 -13.748 -0.919 1.00 80.56 216 ASN A C 1
ATOM 1686 O O . ASN A 1 216 ? 10.321 -14.379 0.137 1.00 80.56 216 ASN A O 1
ATOM 1690 N N . THR A 1 217 ? 11.190 -13.928 -1.878 1.00 81.44 217 THR A N 1
ATOM 1691 C CA . THR A 1 217 ? 12.367 -14.793 -1.780 1.00 81.44 217 THR A CA 1
ATOM 1692 C C . THR A 1 217 ? 13.572 -14.125 -1.109 1.00 81.44 217 THR A C 1
ATOM 1694 O O . THR A 1 217 ? 14.517 -14.831 -0.743 1.00 81.44 217 THR A O 1
ATOM 1697 N N . ASP A 1 218 ? 13.539 -12.805 -0.910 1.00 84.69 218 ASP A N 1
ATOM 1698 C CA . ASP A 1 218 ? 14.612 -12.036 -0.281 1.00 84.69 218 ASP A CA 1
ATOM 1699 C C . ASP A 1 218 ? 14.930 -12.608 1.123 1.00 84.69 218 ASP A C 1
ATOM 1701 O O . ASP A 1 218 ? 14.006 -12.860 1.907 1.00 84.69 218 ASP A O 1
ATOM 1705 N N . PRO A 1 219 ? 16.205 -12.884 1.465 1.00 84.25 219 PRO A N 1
ATOM 1706 C CA . PRO A 1 219 ? 16.555 -13.519 2.736 1.00 84.25 219 PRO A CA 1
ATOM 1707 C C . PRO A 1 219 ? 16.118 -12.723 3.967 1.00 84.25 219 PRO A C 1
ATOM 1709 O O . PRO A 1 219 ? 15.688 -13.320 4.958 1.00 84.25 219 PRO A O 1
ATOM 1712 N N . GLU A 1 220 ? 16.200 -11.391 3.916 1.00 83.31 220 GLU A N 1
ATOM 1713 C CA . GLU A 1 220 ? 15.759 -10.540 5.019 1.00 83.31 220 GLU A CA 1
ATOM 1714 C C . GLU A 1 220 ? 14.243 -10.594 5.152 1.00 83.31 220 GLU A C 1
ATOM 1716 O O . GLU A 1 220 ? 13.729 -10.755 6.260 1.00 83.31 220 GLU A O 1
ATOM 1721 N N . ARG A 1 221 ? 13.535 -10.575 4.015 1.00 82.75 221 ARG A N 1
ATOM 1722 C CA . ARG A 1 221 ? 12.078 -10.719 3.968 1.00 82.75 221 ARG A CA 1
ATOM 1723 C C . ARG A 1 221 ? 11.606 -12.061 4.511 1.00 82.75 221 ARG A C 1
ATOM 1725 O O . ARG A 1 221 ? 10.670 -12.109 5.309 1.00 82.75 221 ARG A O 1
ATOM 1732 N N . ARG A 1 222 ? 12.244 -13.157 4.098 1.00 82.06 222 ARG A N 1
ATOM 1733 C CA . ARG A 1 222 ? 11.923 -14.504 4.588 1.00 82.06 222 ARG A CA 1
ATOM 1734 C C . ARG A 1 222 ? 12.146 -14.607 6.088 1.00 82.06 222 ARG A C 1
ATOM 1736 O O . ARG A 1 222 ? 11.279 -15.126 6.785 1.00 82.06 222 ARG A O 1
ATOM 1743 N N . ARG A 1 223 ? 13.272 -14.087 6.582 1.00 82.88 223 ARG A N 1
ATOM 1744 C CA . ARG A 1 223 ? 13.578 -14.056 8.013 1.00 82.88 223 ARG A CA 1
ATOM 1745 C C . ARG A 1 223 ? 12.539 -13.247 8.791 1.00 82.88 223 ARG A C 1
ATOM 1747 O O . ARG A 1 223 ? 12.002 -13.772 9.754 1.00 82.88 223 ARG A O 1
ATOM 1754 N N . GLU A 1 224 ? 12.159 -12.054 8.325 1.00 81.88 224 GLU A N 1
ATOM 1755 C CA . GLU A 1 224 ? 11.094 -11.249 8.952 1.00 81.88 224 GLU A CA 1
ATOM 1756 C C . GLU A 1 224 ? 9.769 -12.030 9.054 1.00 81.88 224 GLU A C 1
ATOM 1758 O O . GLU A 1 224 ? 9.128 -12.042 10.104 1.00 81.88 224 GLU A O 1
ATOM 1763 N N . LYS A 1 225 ? 9.353 -12.720 7.978 1.00 79.56 225 LYS A N 1
ATOM 1764 C CA . LYS A 1 225 ? 8.117 -13.526 7.986 1.00 79.56 225 LYS A CA 1
ATOM 1765 C C . LYS A 1 225 ? 8.198 -14.703 8.964 1.00 79.56 225 LYS A C 1
ATOM 1767 O O . LYS A 1 225 ? 7.202 -14.994 9.630 1.00 79.56 225 LYS A O 1
ATOM 1772 N N . LEU A 1 226 ? 9.357 -15.359 9.048 1.00 80.81 226 LEU A N 1
ATOM 1773 C CA . LEU A 1 226 ? 9.606 -16.474 9.964 1.00 80.81 226 LEU A CA 1
ATOM 1774 C C . LEU A 1 226 ? 9.602 -16.019 11.428 1.00 80.81 226 LEU A C 1
ATOM 1776 O O . LEU A 1 226 ? 8.883 -16.605 12.240 1.00 80.81 226 LEU A O 1
ATOM 1780 N N . ASP A 1 227 ? 10.354 -14.964 11.741 1.00 82.75 227 ASP A N 1
ATOM 1781 C CA . ASP A 1 227 ? 10.564 -14.479 13.107 1.00 82.75 227 ASP A CA 1
ATOM 1782 C C . ASP A 1 227 ? 9.271 -13.909 13.706 1.00 82.75 227 ASP A C 1
ATOM 1784 O O . ASP A 1 227 ? 8.903 -14.239 14.835 1.00 82.75 227 ASP A O 1
ATOM 1788 N N . ASP A 1 228 ? 8.512 -13.138 12.921 1.00 79.19 228 ASP A N 1
ATOM 1789 C CA . ASP A 1 228 ? 7.268 -12.519 13.389 1.00 79.19 228 ASP A CA 1
ATOM 1790 C C . ASP A 1 228 ? 6.031 -13.421 13.214 1.00 79.19 228 ASP A C 1
ATOM 1792 O O . ASP A 1 228 ? 4.908 -12.999 13.499 1.00 79.19 228 ASP A O 1
ATOM 1796 N N . ARG A 1 229 ? 6.195 -14.651 12.700 1.00 68.06 229 ARG A N 1
ATOM 1797 C CA . ARG A 1 229 ? 5.089 -15.548 12.292 1.00 68.06 229 ARG A CA 1
ATOM 1798 C C . ARG A 1 229 ? 4.092 -14.884 11.333 1.00 68.06 229 ARG A C 1
ATOM 1800 O O . ARG A 1 229 ? 2.924 -15.273 11.261 1.00 68.06 229 ARG A O 1
ATOM 1807 N N . ARG A 1 230 ? 4.546 -13.896 10.563 1.00 66.25 230 ARG A N 1
ATOM 1808 C CA . ARG A 1 230 ? 3.744 -13.154 9.582 1.00 66.25 230 ARG A CA 1
ATOM 1809 C C . ARG A 1 230 ? 3.738 -13.904 8.253 1.00 66.25 230 ARG A C 1
ATOM 1811 O O . ARG A 1 230 ? 4.190 -13.379 7.238 1.00 66.25 230 ARG A O 1
ATOM 1818 N N . TRP A 1 231 ? 3.222 -15.130 8.265 1.00 59.19 231 TRP A N 1
ATOM 1819 C CA . TRP A 1 231 ? 2.902 -15.845 7.033 1.00 59.19 231 TRP A CA 1
ATOM 1820 C C . TRP A 1 231 ? 1.823 -15.043 6.295 1.00 59.19 231 TRP A C 1
ATOM 1822 O O . TRP A 1 231 ? 0.927 -14.486 6.941 1.00 59.19 231 TRP A O 1
ATOM 1832 N N . PHE A 1 232 ? 1.986 -14.936 4.975 1.00 50.69 232 PHE A N 1
ATOM 1833 C CA . PHE A 1 232 ? 1.379 -13.935 4.085 1.00 50.69 232 PHE A CA 1
ATOM 1834 C C . PHE A 1 232 ? 2.014 -12.538 4.229 1.00 50.69 232 PHE A C 1
ATOM 1836 O O . PHE A 1 232 ? 1.729 -11.808 5.215 1.00 50.69 232 PHE A O 1
#

Radius of gyration: 19.86 Å; chains: 1; bounding box: 62×41×44 Å